Protein AF-A0AAU7P095-F1 (afdb_monomer_lite)

pLDDT: mean 81.75, std 19.09, range [30.27, 98.62]

Structure (mmCIF, N/CA/C/O backbone):
data_AF-A0AAU7P095-F1
#
_entry.id   AF-A0AAU7P095-F1
#
loop_
_atom_site.group_PDB
_atom_site.id
_atom_site.type_symbol
_atom_site.label_atom_id
_atom_site.label_alt_id
_atom_site.label_comp_id
_atom_site.label_asym_id
_atom_site.label_entity_id
_atom_site.label_seq_id
_atom_site.pdbx_PDB_ins_code
_atom_site.Cartn_x
_atom_site.Cartn_y
_atom_site.Cartn_z
_atom_site.occupancy
_atom_site.B_iso_or_equiv
_atom_site.auth_seq_id
_atom_site.auth_comp_id
_atom_site.auth_asym_id
_atom_site.auth_atom_id
_atom_site.pdbx_PDB_model_num
ATOM 1 N N . MET A 1 1 ? 35.158 16.739 -18.839 1.00 39.78 1 MET A N 1
ATOM 2 C CA . MET A 1 1 ? 33.926 16.075 -18.361 1.00 39.78 1 MET A CA 1
ATOM 3 C C . MET A 1 1 ? 34.291 15.214 -17.167 1.00 39.78 1 MET A C 1
ATOM 5 O O . MET A 1 1 ? 35.004 14.236 -17.333 1.00 39.78 1 MET A O 1
ATOM 9 N N . THR A 1 2 ? 33.898 15.614 -15.963 1.00 35.97 2 THR A N 1
ATOM 10 C CA . THR A 1 2 ? 34.242 14.900 -14.728 1.00 35.97 2 THR A CA 1
ATOM 11 C C . THR A 1 2 ? 33.195 13.818 -14.491 1.00 35.97 2 THR A C 1
ATOM 13 O O . THR A 1 2 ? 32.027 14.131 -14.257 1.00 35.97 2 THR A O 1
ATOM 16 N N . PHE A 1 3 ? 33.592 12.548 -14.588 1.00 44.84 3 PHE A N 1
ATOM 17 C CA . PHE A 1 3 ? 32.745 11.422 -14.204 1.00 44.84 3 PHE A CA 1
ATOM 18 C C . PHE A 1 3 ? 32.325 11.607 -12.742 1.00 44.84 3 PHE A C 1
ATOM 20 O O . PHE A 1 3 ? 33.164 11.624 -11.841 1.00 44.84 3 PHE A O 1
ATOM 27 N N . LYS A 1 4 ? 31.019 11.772 -12.496 1.00 44.03 4 LYS A N 1
ATOM 28 C CA . LYS A 1 4 ? 30.456 11.662 -11.147 1.00 44.03 4 LYS A CA 1
ATOM 29 C C . LYS A 1 4 ? 30.749 10.245 -10.668 1.00 44.03 4 LYS A C 1
ATOM 31 O O . LYS A 1 4 ? 30.114 9.296 -11.117 1.00 44.03 4 LYS A O 1
ATOM 36 N N . GLN A 1 5 ? 31.728 10.121 -9.781 1.00 44.88 5 GLN A N 1
ATOM 37 C CA . GLN A 1 5 ? 32.051 8.892 -9.077 1.00 44.88 5 GLN A CA 1
ATOM 38 C C . GLN A 1 5 ? 30.767 8.412 -8.383 1.00 44.88 5 GLN A C 1
ATOM 40 O O . GLN A 1 5 ? 30.292 9.026 -7.426 1.00 44.88 5 GLN A O 1
ATOM 45 N N . LEU A 1 6 ? 30.133 7.371 -8.929 1.00 54.25 6 LEU A N 1
ATOM 46 C CA . LEU A 1 6 ? 28.976 6.731 -8.314 1.00 54.25 6 LEU A CA 1
ATOM 47 C C . LEU A 1 6 ? 29.467 6.084 -7.022 1.00 54.25 6 LEU A C 1
ATOM 49 O O . LEU A 1 6 ? 30.093 5.026 -7.050 1.00 54.25 6 LEU A O 1
ATOM 53 N N . TRP A 1 7 ? 29.232 6.744 -5.888 1.00 58.84 7 TRP A N 1
ATOM 54 C CA . TRP A 1 7 ? 29.638 6.201 -4.600 1.00 58.84 7 TRP A CA 1
ATOM 55 C C . TRP A 1 7 ? 28.932 4.855 -4.383 1.00 58.84 7 TRP A C 1
ATOM 57 O O . TRP A 1 7 ? 27.698 4.791 -4.477 1.00 58.84 7 TRP A O 1
ATOM 67 N N . PRO A 1 8 ? 29.666 3.760 -4.119 1.00 74.19 8 PRO A N 1
ATOM 68 C CA . PRO A 1 8 ? 29.041 2.467 -3.906 1.00 74.19 8 PRO A CA 1
ATOM 69 C C . PRO A 1 8 ? 28.120 2.532 -2.681 1.00 74.19 8 PRO A C 1
ATOM 71 O O . PRO A 1 8 ? 28.475 3.093 -1.645 1.00 74.19 8 PRO A O 1
ATOM 74 N N . LEU A 1 9 ? 26.925 1.938 -2.791 1.00 75.81 9 LEU A N 1
ATOM 75 C CA . LEU A 1 9 ? 25.983 1.839 -1.669 1.00 75.81 9 LEU A CA 1
ATOM 76 C C . LEU A 1 9 ? 26.675 1.232 -0.442 1.00 75.81 9 LEU A C 1
ATOM 78 O O . LEU A 1 9 ? 27.358 0.208 -0.561 1.00 75.81 9 LEU A O 1
ATOM 82 N N . SER A 1 10 ? 26.438 1.811 0.739 1.00 83.75 10 SER A N 1
ATOM 83 C CA . SER A 1 10 ? 26.958 1.261 1.994 1.00 83.75 10 SER A CA 1
ATOM 84 C C . SER A 1 10 ? 26.465 -0.182 2.211 1.00 83.75 10 SER A C 1
ATOM 86 O O . SER A 1 10 ? 25.371 -0.532 1.747 1.00 83.75 10 SER A O 1
ATOM 88 N N . PRO A 1 11 ? 27.216 -1.039 2.930 1.00 84.56 11 PRO A N 1
ATOM 89 C CA . PRO A 1 11 ? 26.780 -2.405 3.229 1.00 84.56 11 PRO A CA 1
ATOM 90 C C . PRO A 1 11 ? 25.379 -2.461 3.852 1.00 84.56 11 PRO A C 1
ATOM 92 O O . PRO A 1 11 ? 24.536 -3.234 3.400 1.00 84.56 11 PRO A O 1
ATOM 95 N N . LYS A 1 12 ? 25.083 -1.550 4.790 1.00 84.44 12 LYS A N 1
ATOM 96 C CA . LYS A 1 12 ? 23.753 -1.413 5.405 1.00 84.44 12 LYS A CA 1
ATOM 97 C C . LYS A 1 12 ? 22.671 -1.063 4.384 1.00 84.44 12 LYS A C 1
ATOM 99 O O . LYS A 1 12 ? 21.586 -1.633 4.417 1.00 84.44 12 LYS A O 1
ATOM 104 N N . ALA A 1 13 ? 22.951 -0.152 3.448 1.00 83.12 13 ALA A N 1
ATOM 105 C CA . ALA A 1 13 ? 22.001 0.196 2.392 1.00 83.12 13 ALA A CA 1
ATOM 106 C C . ALA A 1 13 ? 21.745 -0.982 1.435 1.00 83.12 13 ALA A C 1
ATOM 108 O O . ALA A 1 13 ? 20.602 -1.199 1.024 1.00 83.12 13 ALA A O 1
ATOM 109 N N . LYS A 1 14 ? 22.779 -1.774 1.116 1.00 84.50 14 LYS A N 1
ATOM 110 C CA . LYS A 1 14 ? 22.640 -3.003 0.317 1.00 84.50 14 LYS A CA 1
ATOM 111 C C . LYS A 1 14 ? 21.780 -4.042 1.039 1.00 84.50 14 LYS A C 1
ATOM 113 O O . LYS A 1 14 ? 20.868 -4.595 0.428 1.00 84.50 14 LYS A O 1
ATOM 118 N N . GLU A 1 15 ? 22.038 -4.279 2.322 1.00 87.81 15 GLU A N 1
ATOM 119 C CA . GLU A 1 15 ? 21.268 -5.215 3.147 1.00 87.81 15 GLU A CA 1
ATOM 120 C C . GLU A 1 15 ? 19.799 -4.792 3.257 1.00 87.81 15 GLU A C 1
ATOM 122 O O . GLU A 1 15 ? 18.904 -5.580 2.957 1.00 87.81 15 GLU A O 1
ATOM 127 N N . ARG A 1 16 ? 19.545 -3.514 3.551 1.00 86.75 16 ARG A N 1
ATOM 128 C CA . ARG A 1 16 ? 18.196 -2.939 3.602 1.00 86.75 16 ARG A CA 1
ATOM 129 C C . ARG A 1 16 ? 17.442 -3.107 2.291 1.00 86.75 16 ARG A C 1
ATOM 131 O O . ARG A 1 16 ? 16.252 -3.431 2.298 1.00 86.75 16 ARG A O 1
ATOM 138 N N . ARG A 1 17 ? 18.120 -2.903 1.156 1.00 86.12 17 ARG A N 1
ATOM 139 C CA . ARG A 1 17 ? 17.524 -3.111 -0.168 1.00 86.12 17 ARG A CA 1
ATOM 140 C C . ARG A 1 17 ? 17.150 -4.578 -0.381 1.00 86.12 17 ARG A C 1
ATOM 142 O O . ARG A 1 17 ? 16.016 -4.833 -0.775 1.00 86.12 17 A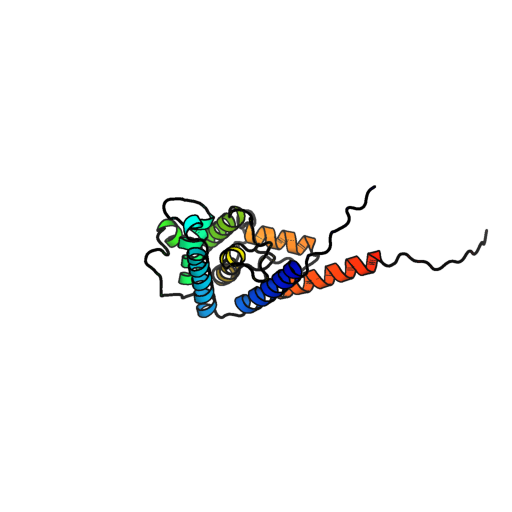RG A O 1
ATOM 149 N N . LYS A 1 18 ? 18.061 -5.513 -0.083 1.00 89.19 18 LYS A N 1
ATOM 150 C CA . LYS A 1 18 ? 17.802 -6.962 -0.185 1.00 89.19 18 LYS A CA 1
ATOM 151 C C . LYS A 1 18 ? 16.633 -7.385 0.702 1.00 89.19 18 LYS A C 1
ATOM 153 O O . LYS A 1 18 ? 15.739 -8.083 0.235 1.00 89.19 18 LYS A O 1
ATOM 158 N N . TRP A 1 19 ? 16.610 -6.912 1.947 1.00 91.06 19 TRP A N 1
ATOM 159 C CA . TRP A 1 19 ? 15.527 -7.195 2.884 1.00 91.06 19 TRP A CA 1
ATOM 160 C C . TRP A 1 19 ? 14.189 -6.667 2.359 1.00 91.06 19 TRP A C 1
ATOM 162 O O . TRP A 1 19 ? 13.221 -7.412 2.292 1.00 91.06 19 TRP A O 1
ATOM 172 N N . SER A 1 20 ? 14.150 -5.408 1.904 1.00 90.75 20 SER A N 1
ATOM 173 C CA . SER A 1 20 ? 12.924 -4.800 1.363 1.00 90.75 20 SER A CA 1
ATOM 174 C C . SER A 1 20 ? 12.390 -5.564 0.155 1.00 90.75 20 SER A C 1
ATOM 176 O O . SER A 1 20 ? 11.185 -5.732 0.019 1.00 90.75 20 SER A O 1
ATOM 178 N N . GLN A 1 21 ? 13.283 -6.016 -0.727 1.00 91.31 21 GLN A N 1
ATOM 179 C CA . GLN A 1 21 ? 12.917 -6.815 -1.891 1.00 91.31 21 GLN A CA 1
ATOM 180 C C . GLN A 1 21 ? 12.299 -8.151 -1.473 1.00 91.31 21 GLN A C 1
ATOM 182 O O . GLN A 1 21 ? 11.201 -8.474 -1.921 1.00 91.31 21 GLN A O 1
ATOM 187 N N . ALA A 1 22 ? 12.978 -8.905 -0.605 1.00 93.25 22 ALA A N 1
ATOM 188 C CA . ALA A 1 22 ? 12.471 -10.184 -0.112 1.00 93.25 22 ALA A CA 1
ATOM 189 C C . ALA A 1 22 ? 11.110 -10.016 0.581 1.00 93.25 22 ALA A C 1
ATOM 191 O O . ALA A 1 22 ? 10.196 -10.810 0.366 1.00 93.25 22 ALA A O 1
ATOM 192 N N . GLU A 1 23 ? 10.954 -8.937 1.348 1.00 95.50 23 GLU A N 1
ATOM 193 C CA . GLU A 1 23 ? 9.711 -8.639 2.044 1.00 95.50 23 GLU A CA 1
ATOM 194 C C . GLU A 1 23 ? 8.561 -8.307 1.086 1.00 95.50 23 GLU A C 1
ATOM 196 O O . GLU A 1 23 ? 7.458 -8.814 1.272 1.00 95.50 23 GLU A O 1
ATOM 201 N N . MET A 1 24 ? 8.788 -7.514 0.032 1.00 95.75 24 MET A N 1
ATOM 202 C CA . MET A 1 24 ? 7.729 -7.230 -0.949 1.00 95.75 24 MET A CA 1
ATOM 203 C C . MET A 1 24 ? 7.302 -8.485 -1.713 1.00 95.75 24 MET A C 1
ATOM 205 O O . MET A 1 24 ? 6.110 -8.669 -1.950 1.00 95.75 24 MET A O 1
ATOM 209 N N . ILE A 1 25 ? 8.242 -9.379 -2.039 1.00 96.25 25 ILE A N 1
ATOM 210 C CA . ILE A 1 25 ? 7.929 -10.677 -2.659 1.00 96.25 25 ILE A CA 1
ATOM 211 C C . ILE A 1 25 ? 7.064 -11.521 -1.714 1.00 96.25 25 ILE A C 1
ATOM 213 O O . ILE A 1 25 ? 6.031 -12.047 -2.131 1.00 96.25 25 ILE A O 1
ATOM 217 N N . ARG A 1 26 ? 7.436 -11.601 -0.428 1.00 97.38 26 ARG A N 1
ATOM 218 C CA . ARG A 1 26 ? 6.642 -12.302 0.592 1.00 97.38 26 ARG A CA 1
ATOM 219 C C . ARG A 1 26 ? 5.233 -11.718 0.700 1.00 97.38 26 ARG A C 1
ATOM 221 O O . ARG A 1 26 ? 4.270 -12.477 0.694 1.00 97.38 26 ARG A O 1
ATOM 228 N N . ILE A 1 27 ? 5.111 -10.392 0.796 1.00 97.94 27 ILE A N 1
ATOM 229 C CA . ILE A 1 27 ? 3.822 -9.693 0.921 1.00 97.94 27 ILE A CA 1
ATOM 230 C C . ILE A 1 27 ? 2.944 -9.929 -0.309 1.00 97.94 27 ILE A C 1
ATOM 232 O O . ILE A 1 27 ? 1.754 -10.205 -0.164 1.00 97.94 27 ILE A O 1
ATOM 236 N N . PHE A 1 28 ? 3.519 -9.874 -1.510 1.00 97.69 28 PHE A N 1
ATOM 237 C CA . PHE A 1 28 ? 2.797 -10.130 -2.754 1.00 97.69 28 PHE A CA 1
ATOM 238 C C . PHE A 1 28 ? 2.175 -11.527 -2.798 1.00 97.69 28 PHE A C 1
ATOM 240 O O . PHE A 1 28 ? 1.036 -11.670 -3.241 1.00 97.69 28 PHE A O 1
ATOM 247 N N . ALA A 1 29 ? 2.883 -12.532 -2.279 1.00 97.88 29 ALA A N 1
ATOM 248 C CA . ALA A 1 29 ? 2.420 -13.916 -2.235 1.00 97.88 29 ALA A CA 1
ATOM 249 C C . ALA A 1 29 ? 1.334 -14.192 -1.173 1.00 97.88 29 ALA A C 1
ATOM 251 O O . ALA A 1 29 ? 0.742 -15.271 -1.172 1.00 97.88 29 ALA A O 1
ATOM 252 N N . LEU A 1 30 ? 1.053 -13.256 -0.256 1.00 98.38 30 LEU A N 1
ATOM 253 C CA . LEU A 1 30 ? 0.037 -13.462 0.782 1.00 98.38 30 LEU A CA 1
ATOM 254 C C . LEU A 1 30 ? -1.371 -13.539 0.172 1.00 98.38 30 LEU A C 1
ATOM 256 O O . LEU A 1 30 ? -1.721 -12.664 -0.614 1.00 98.38 30 LEU A O 1
ATOM 260 N N . PRO A 1 31 ? -2.246 -14.471 0.586 1.00 98.06 31 PRO A N 1
ATOM 261 C CA . PRO A 1 31 ? -3.674 -14.411 0.255 1.00 98.06 31 PRO A CA 1
ATOM 262 C C . PRO A 1 31 ? -4.346 -13.148 0.818 1.00 98.06 31 PRO A C 1
ATOM 264 O O . PRO A 1 31 ? -3.849 -12.574 1.785 1.00 98.06 31 PRO A O 1
ATOM 267 N N . ASP A 1 32 ? -5.492 -12.735 0.268 1.00 98.50 32 ASP A N 1
ATOM 268 C CA . ASP A 1 32 ? -6.143 -11.438 0.567 1.00 98.50 32 ASP A CA 1
ATOM 269 C C . ASP A 1 32 ? -6.320 -11.166 2.056 1.00 98.50 32 ASP A C 1
ATOM 271 O O . ASP A 1 32 ? -5.892 -10.128 2.557 1.00 98.50 32 ASP A O 1
ATOM 275 N N . ARG A 1 33 ? -6.842 -12.149 2.795 1.00 97.38 33 ARG A N 1
ATOM 276 C CA . ARG A 1 33 ? -7.028 -12.042 4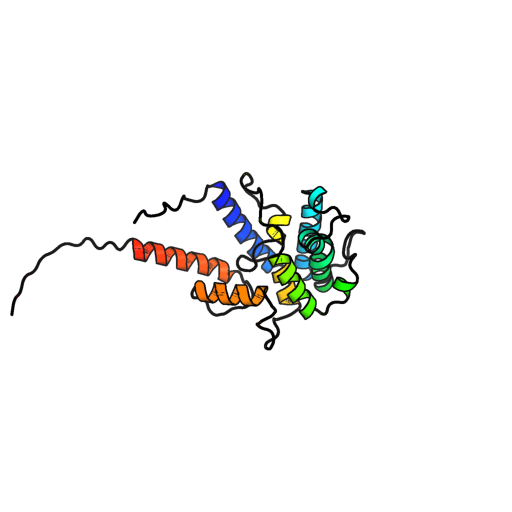.245 1.00 97.38 33 ARG A CA 1
ATOM 277 C C . ARG A 1 33 ? -5.714 -11.788 4.992 1.00 97.38 33 ARG A C 1
ATOM 279 O O . ARG A 1 33 ? -5.699 -11.033 5.962 1.00 97.38 33 ARG A O 1
ATOM 286 N N . TRP A 1 34 ? -4.627 -12.428 4.571 1.00 98.25 34 TRP A N 1
ATOM 287 C CA . TRP A 1 34 ? -3.315 -12.282 5.204 1.00 98.25 34 TRP A CA 1
ATOM 288 C C . TRP A 1 34 ? -2.628 -10.986 4.784 1.00 98.25 34 TRP A C 1
ATOM 290 O O . TRP A 1 34 ? -2.038 -10.318 5.628 1.00 98.25 34 TRP A O 1
ATOM 300 N N . LEU A 1 35 ? -2.772 -10.579 3.520 1.00 98.62 35 LEU A N 1
ATOM 301 C CA . LEU A 1 35 ? -2.324 -9.268 3.058 1.00 98.62 35 LEU A CA 1
ATOM 302 C C . LEU A 1 35 ? -3.032 -8.148 3.830 1.00 98.62 35 LEU A C 1
ATOM 304 O O . LEU A 1 35 ? -2.383 -7.216 4.298 1.00 98.62 35 LEU A O 1
ATOM 308 N N . ALA A 1 36 ? -4.345 -8.264 4.028 1.00 98.44 36 ALA A N 1
ATOM 309 C CA . ALA A 1 36 ? -5.133 -7.311 4.798 1.00 98.44 36 ALA A CA 1
ATOM 310 C C . ALA A 1 36 ? -4.605 -7.148 6.233 1.00 98.44 36 ALA A C 1
ATOM 312 O O . ALA A 1 36 ? -4.429 -6.032 6.724 1.00 98.44 36 ALA A O 1
ATOM 313 N N . GLN A 1 37 ? -4.321 -8.268 6.905 1.00 98.19 37 GLN A N 1
ATOM 314 C CA . GLN A 1 37 ? -3.741 -8.258 8.249 1.00 98.19 37 GLN A CA 1
ATOM 315 C C . GLN A 1 37 ? -2.343 -7.645 8.264 1.00 98.19 37 GLN A C 1
ATOM 317 O O . GLN A 1 37 ? -2.021 -6.896 9.184 1.00 98.19 37 GLN A O 1
ATOM 322 N N . GLU A 1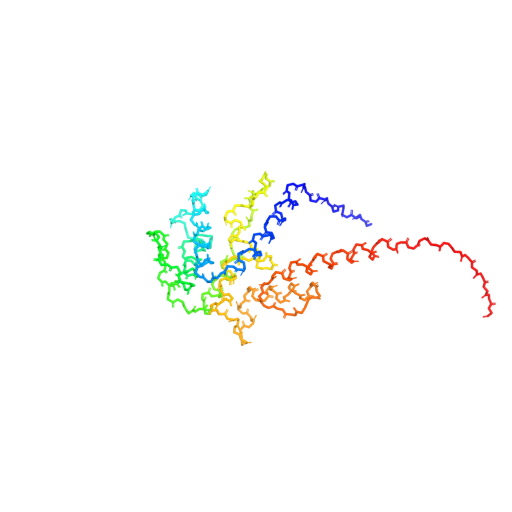 38 ? -1.536 -7.927 7.245 1.00 98.44 38 GLU A N 1
ATOM 323 C CA . GLU A 1 38 ? -0.182 -7.401 7.143 1.00 98.44 38 GLU A CA 1
ATOM 324 C C . GLU A 1 38 ? -0.166 -5.885 6.919 1.00 98.44 38 GLU A C 1
ATOM 326 O O . GLU A 1 38 ? 0.593 -5.178 7.582 1.00 98.44 38 GLU A O 1
ATOM 331 N N . ILE A 1 39 ? -1.060 -5.362 6.074 1.00 98.56 39 ILE A N 1
ATOM 332 C CA . ILE A 1 39 ? -1.253 -3.916 5.896 1.00 98.56 39 ILE A CA 1
ATOM 333 C C . ILE A 1 39 ? -1.616 -3.265 7.239 1.00 98.56 39 ILE A C 1
ATOM 335 O O . ILE A 1 39 ? -0.969 -2.301 7.648 1.00 98.56 39 ILE A O 1
ATOM 339 N N . LEU A 1 40 ? -2.588 -3.817 7.977 1.00 98.06 40 LEU A N 1
ATOM 340 C CA . LEU A 1 40 ? -2.969 -3.277 9.290 1.00 98.06 40 LEU A CA 1
ATOM 341 C C . LEU A 1 40 ? -1.840 -3.357 10.315 1.00 98.06 40 LEU A C 1
ATOM 343 O O . LEU A 1 40 ? -1.646 -2.416 11.089 1.00 98.06 40 LEU A O 1
ATOM 347 N N . ARG A 1 41 ? -1.092 -4.463 10.329 1.00 97.94 41 ARG A N 1
ATOM 348 C CA . ARG A 1 41 ? 0.072 -4.633 11.200 1.00 97.94 41 ARG A CA 1
ATOM 349 C C . ARG A 1 41 ? 1.093 -3.530 10.937 1.00 97.94 41 ARG A C 1
ATOM 351 O O . ARG A 1 41 ? 1.557 -2.910 11.891 1.00 97.94 41 ARG A O 1
ATOM 358 N N . LEU A 1 42 ? 1.398 -3.248 9.669 1.00 97.25 42 LEU A N 1
ATOM 359 C CA . LEU A 1 42 ? 2.307 -2.169 9.284 1.00 97.25 42 LEU A CA 1
ATOM 360 C C . LEU A 1 42 ? 1.766 -0.792 9.690 1.00 97.25 42 LEU A C 1
ATOM 362 O O . LEU A 1 42 ? 2.521 0.002 10.244 1.00 97.25 42 LEU A O 1
ATOM 366 N N . CYS A 1 43 ? 0.474 -0.512 9.486 1.00 96.56 43 CYS A N 1
ATOM 367 C CA . CYS A 1 43 ? -0.127 0.765 9.893 1.00 96.56 43 CYS A CA 1
ATOM 368 C C . CYS A 1 43 ? -0.020 0.982 11.406 1.00 96.56 43 CYS A C 1
ATOM 370 O O . CYS A 1 43 ? 0.371 2.055 11.861 1.00 96.56 43 CYS A O 1
ATOM 372 N N . ARG A 1 44 ? -0.334 -0.048 12.195 1.00 96.62 44 ARG A N 1
ATOM 373 C CA . ARG A 1 44 ? -0.237 -0.000 13.659 1.00 96.62 44 ARG A CA 1
ATOM 374 C C . ARG A 1 44 ? 1.201 0.183 14.113 1.00 96.62 44 ARG A C 1
ATOM 376 O O . ARG A 1 44 ? 1.459 1.077 14.908 1.00 96.62 44 ARG A O 1
ATOM 383 N N . GLN A 1 45 ? 2.124 -0.601 13.556 1.00 95.38 45 GLN A N 1
ATOM 384 C CA . GLN A 1 45 ? 3.542 -0.493 13.878 1.00 95.38 45 GLN A CA 1
ATOM 385 C C . GLN A 1 45 ? 4.093 0.893 13.529 1.00 95.38 45 GLN A C 1
ATOM 387 O O . GLN A 1 45 ? 4.817 1.462 14.332 1.00 95.38 45 GLN A O 1
ATOM 392 N N . ALA A 1 46 ? 3.709 1.474 12.387 1.00 92.62 46 ALA A N 1
ATOM 393 C CA . ALA A 1 46 ? 4.124 2.826 12.015 1.00 92.62 46 ALA A CA 1
ATOM 394 C C . ALA A 1 46 ? 3.682 3.864 13.061 1.00 92.62 46 ALA A C 1
ATOM 396 O O . ALA A 1 46 ? 4.489 4.693 13.474 1.00 92.62 46 ALA A O 1
ATOM 397 N N . ARG A 1 47 ? 2.435 3.773 13.546 1.00 92.56 47 ARG A N 1
ATOM 398 C CA . ARG A 1 47 ? 1.928 4.649 14.617 1.00 92.56 47 ARG A CA 1
ATOM 399 C C . ARG A 1 47 ? 2.612 4.417 15.959 1.00 92.56 47 ARG A C 1
ATOM 401 O O . ARG A 1 47 ? 2.799 5.366 16.705 1.00 92.56 47 ARG A O 1
ATOM 408 N N . THR A 1 48 ? 2.976 3.177 16.271 1.00 92.81 48 THR A N 1
ATOM 409 C CA . THR A 1 48 ? 3.725 2.852 17.492 1.00 92.81 48 THR A CA 1
ATOM 410 C C . THR A 1 48 ? 5.168 3.354 17.431 1.00 92.81 48 THR A C 1
ATOM 412 O O . THR A 1 48 ? 5.675 3.838 18.436 1.00 92.81 48 THR A O 1
ATOM 415 N N . ASP A 1 49 ? 5.819 3.259 16.271 1.00 89.81 49 ASP A N 1
ATOM 416 C CA . ASP A 1 49 ? 7.225 3.638 16.090 1.00 89.81 49 ASP A CA 1
ATOM 417 C C . ASP A 1 49 ? 7.435 5.161 16.039 1.00 89.81 49 ASP A C 1
ATOM 419 O O . ASP A 1 49 ? 8.526 5.626 16.364 1.00 89.81 49 ASP A O 1
ATOM 423 N N . GLN A 1 50 ? 6.434 5.918 15.570 1.00 87.56 50 GLN A N 1
ATOM 424 C CA . GLN A 1 50 ? 6.495 7.376 15.363 1.00 87.56 50 GLN A CA 1
ATOM 425 C C . GLN A 1 50 ? 5.171 8.050 15.781 1.00 87.56 50 GLN A C 1
ATOM 427 O O . GLN A 1 50 ? 4.474 8.613 14.930 1.00 87.56 50 GLN A O 1
ATOM 432 N N . PRO A 1 51 ? 4.752 7.964 17.057 1.00 88.50 51 PRO A N 1
ATOM 433 C CA . PRO A 1 51 ? 3.440 8.445 17.498 1.00 88.50 51 PRO A CA 1
ATOM 434 C C . PRO A 1 51 ? 3.212 9.935 17.209 1.00 88.50 51 PRO A C 1
ATOM 436 O O . PRO A 1 51 ? 2.110 10.321 16.823 1.00 88.50 51 PRO A O 1
ATOM 439 N N . GLU A 1 52 ? 4.252 10.761 17.318 1.00 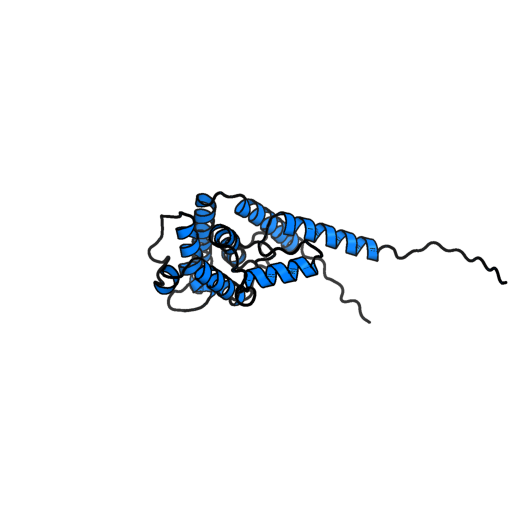86.56 52 GLU A N 1
ATOM 440 C CA . GLU A 1 52 ? 4.221 12.199 17.038 1.00 86.56 52 GLU A CA 1
ATOM 441 C C . GLU A 1 52 ? 3.923 12.530 15.570 1.00 86.56 52 GLU A C 1
ATOM 443 O O . GLU A 1 52 ? 3.299 13.549 15.279 1.00 86.56 52 GLU A O 1
ATOM 448 N N . ARG A 1 53 ? 4.318 11.655 14.636 1.00 83.62 53 ARG A N 1
ATOM 449 C CA . ARG A 1 53 ? 4.038 11.828 13.203 1.00 83.62 53 ARG A CA 1
ATOM 450 C C . ARG A 1 53 ? 2.570 11.592 12.872 1.00 83.62 53 ARG A C 1
ATOM 452 O O . ARG A 1 53 ? 2.065 12.139 11.894 1.00 83.62 53 ARG A O 1
ATOM 459 N N . PHE A 1 54 ? 1.906 10.758 13.669 1.00 86.19 54 PHE A N 1
ATOM 460 C CA . PHE A 1 54 ? 0.541 10.308 13.427 1.00 86.19 54 PHE A CA 1
ATOM 461 C C . PHE A 1 54 ? -0.467 10.897 14.418 1.00 86.19 54 PHE A C 1
ATOM 463 O O . PHE A 1 54 ? -1.505 10.289 14.689 1.00 86.19 54 PHE A O 1
ATOM 470 N N . ASP A 1 55 ? -0.169 12.091 14.937 1.00 82.94 55 ASP A N 1
ATOM 471 C CA . ASP A 1 55 ? -1.099 12.879 15.737 1.00 82.94 55 ASP A CA 1
ATOM 472 C C . ASP A 1 55 ? -2.315 13.289 14.895 1.00 82.94 55 ASP A C 1
ATOM 474 O O . ASP A 1 55 ? -2.208 14.081 13.961 1.00 82.94 55 ASP A O 1
ATOM 478 N N . LEU A 1 56 ? -3.489 12.772 15.261 1.00 79.88 56 LEU A N 1
ATOM 479 C CA . LEU A 1 56 ? -4.751 12.975 14.543 1.00 79.88 56 LEU A CA 1
ATOM 480 C C . LEU A 1 56 ? -5.213 14.440 14.486 1.00 79.88 56 LEU A C 1
ATOM 482 O O . LEU A 1 56 ? -6.125 14.756 13.725 1.00 79.88 56 LEU A O 1
ATOM 486 N N . ARG A 1 57 ? -4.613 15.337 15.277 1.00 79.75 57 ARG A N 1
ATOM 487 C CA . ARG A 1 57 ? -4.879 16.785 15.212 1.00 79.75 57 ARG A CA 1
ATOM 488 C C . ARG A 1 57 ? -4.274 17.436 13.967 1.00 79.75 57 ARG A C 1
ATOM 490 O O . ARG A 1 57 ? -4.667 18.543 13.606 1.00 79.75 57 ARG A O 1
ATOM 497 N N . ILE A 1 58 ? -3.317 16.768 13.328 1.00 77.38 58 ILE A N 1
ATOM 498 C CA . ILE A 1 58 ? -2.678 17.201 12.090 1.00 77.38 58 ILE A CA 1
ATOM 499 C C . ILE A 1 58 ? -3.343 16.441 10.940 1.00 77.38 58 ILE A C 1
ATOM 501 O O . ILE A 1 58 ? -3.521 15.229 11.006 1.00 77.38 58 ILE A O 1
ATOM 505 N N . MET A 1 59 ? -3.711 17.136 9.864 1.00 77.94 59 MET A N 1
ATOM 506 C CA . MET A 1 59 ? -4.299 16.497 8.687 1.00 77.94 59 MET A CA 1
ATOM 507 C C . MET A 1 59 ? -3.342 16.604 7.504 1.00 77.94 59 MET A C 1
ATOM 509 O O . MET A 1 59 ? -3.150 17.676 6.935 1.00 77.94 59 MET A O 1
ATOM 513 N N . ASN A 1 60 ? -2.714 15.484 7.153 1.00 89.06 60 ASN A N 1
ATOM 514 C CA . ASN A 1 60 ? -1.834 15.363 5.994 1.00 89.06 60 ASN A CA 1
ATOM 515 C C . ASN A 1 60 ? -1.962 13.969 5.354 1.00 89.06 60 ASN A C 1
ATOM 517 O O . ASN A 1 60 ? -2.621 13.075 5.893 1.00 89.06 60 ASN A O 1
ATOM 521 N N . TYR A 1 61 ? -1.325 13.783 4.196 1.00 91.50 61 TYR A N 1
ATOM 522 C CA . TYR A 1 61 ? -1.385 12.525 3.450 1.00 91.50 61 TYR A CA 1
ATOM 523 C C . TYR A 1 61 ? -0.764 11.339 4.194 1.00 91.50 61 TYR A C 1
ATOM 525 O O . TYR A 1 61 ? -1.258 10.224 4.034 1.00 91.50 61 TYR A O 1
ATOM 533 N N . ASP A 1 62 ? 0.258 11.562 5.028 1.00 91.00 62 ASP A N 1
ATOM 534 C CA . ASP A 1 62 ? 0.888 10.501 5.823 1.00 91.00 62 ASP A CA 1
ATOM 535 C C . ASP A 1 62 ? -0.112 9.907 6.820 1.00 91.00 62 ASP A C 1
ATOM 537 O O . ASP A 1 62 ? -0.277 8.687 6.925 1.00 91.00 62 ASP A O 1
ATOM 541 N N . ILE A 1 63 ? -0.817 10.791 7.524 1.00 92.06 63 ILE A N 1
ATOM 542 C CA . ILE A 1 63 ? -1.834 10.437 8.509 1.00 92.06 63 ILE A CA 1
ATOM 543 C C . ILE A 1 63 ? -3.010 9.779 7.806 1.00 92.06 63 ILE A C 1
ATOM 545 O O . ILE A 1 63 ? -3.368 8.660 8.171 1.00 92.06 63 ILE A O 1
ATOM 549 N N . ALA A 1 64 ? -3.543 10.406 6.752 1.00 93.31 64 ALA A N 1
ATOM 550 C CA . ALA A 1 64 ? -4.645 9.850 5.973 1.00 93.31 64 ALA A CA 1
ATOM 551 C C . ALA A 1 64 ? -4.324 8.435 5.468 1.00 93.31 64 ALA A C 1
ATOM 553 O O . ALA A 1 64 ? -5.156 7.532 5.604 1.00 93.31 64 ALA A O 1
ATOM 554 N N . LEU A 1 65 ? -3.103 8.210 4.965 1.00 95.00 65 LEU A N 1
ATOM 555 C CA . LEU A 1 65 ? -2.661 6.901 4.495 1.00 95.00 65 LEU A CA 1
ATOM 556 C C . LEU A 1 65 ? -2.714 5.847 5.607 1.00 95.00 65 LEU A C 1
ATOM 558 O O . LEU A 1 65 ? -3.261 4.763 5.405 1.00 95.00 65 LEU A O 1
ATOM 562 N N . VAL A 1 66 ? -2.153 6.155 6.776 1.00 94.69 66 VAL A N 1
ATOM 563 C CA . VAL A 1 66 ? -1.943 5.180 7.860 1.00 94.69 66 VAL A CA 1
ATOM 564 C C . VAL A 1 66 ? -3.190 4.940 8.708 1.00 94.69 66 VAL A C 1
ATOM 566 O O . VAL A 1 66 ? -3.359 3.838 9.238 1.00 94.69 66 VAL A O 1
ATOM 569 N N . THR A 1 67 ? -4.055 5.938 8.877 1.00 94.56 67 THR A N 1
ATOM 570 C CA . THR A 1 67 ? -5.221 5.846 9.773 1.00 94.56 67 THR A CA 1
ATOM 571 C C . THR A 1 67 ? -6.509 5.525 9.028 1.00 94.56 67 THR A C 1
ATOM 573 O O . THR A 1 67 ? -7.357 4.826 9.581 1.00 94.56 67 THR A O 1
ATOM 576 N N . ASN A 1 68 ? -6.647 5.951 7.768 1.00 95.25 68 ASN A N 1
ATOM 577 C CA . ASN A 1 68 ? -7.900 5.829 7.022 1.00 95.25 68 ASN A CA 1
ATOM 578 C C . ASN A 1 68 ? -7.753 4.976 5.763 1.00 95.25 68 ASN A C 1
ATOM 580 O O . ASN A 1 68 ? -8.410 3.942 5.645 1.00 95.25 68 ASN A O 1
ATOM 584 N N . VAL A 1 69 ? -6.867 5.365 4.847 1.00 97.25 69 VAL A N 1
ATOM 585 C CA . VAL A 1 69 ? -6.808 4.792 3.497 1.00 97.25 69 VAL A CA 1
ATOM 586 C C . VAL A 1 69 ? -6.327 3.344 3.513 1.00 97.25 69 VAL A C 1
ATOM 588 O O . VAL A 1 69 ? -7.069 2.458 3.098 1.00 97.25 69 VAL A O 1
ATOM 591 N N . ALA A 1 70 ? -5.124 3.062 4.018 1.00 97.88 70 ALA A N 1
ATOM 592 C CA . ALA A 1 70 ? -4.602 1.696 4.047 1.00 97.88 70 ALA A CA 1
ATOM 593 C C . ALA A 1 70 ? -5.460 0.750 4.920 1.00 97.88 70 ALA A C 1
ATOM 595 O O . ALA A 1 70 ? -5.712 -0.381 4.494 1.00 97.88 70 ALA A O 1
ATOM 596 N N . PRO A 1 71 ? -6.001 1.184 6.078 1.00 98.31 71 PRO A N 1
ATOM 597 C CA . PRO A 1 71 ? -7.004 0.405 6.801 1.00 98.31 71 PRO A CA 1
ATOM 598 C C . PRO A 1 71 ? -8.292 0.126 6.010 1.00 98.31 71 PRO A C 1
ATOM 600 O O . PRO A 1 71 ? -8.832 -0.976 6.119 1.00 98.31 71 PRO A O 1
ATOM 603 N N . GLU A 1 72 ? -8.787 1.064 5.197 1.00 98.50 72 GLU A N 1
ATOM 604 C CA . GLU A 1 72 ? -9.937 0.817 4.314 1.00 98.50 72 GLU A CA 1
ATOM 605 C C . GLU A 1 72 ? -9.602 -0.203 3.215 1.00 98.50 72 GLU A C 1
ATOM 607 O O . GLU A 1 72 ? -10.406 -1.104 2.964 1.00 98.50 72 GLU A O 1
ATOM 612 N N . VAL A 1 73 ? -8.400 -0.147 2.627 1.00 98.56 73 VAL A N 1
ATOM 613 C CA . VAL A 1 73 ? -7.917 -1.187 1.695 1.00 98.56 73 VAL A CA 1
ATOM 614 C C . VAL A 1 73 ? -7.917 -2.556 2.377 1.00 98.56 73 VAL A C 1
ATOM 616 O O . VAL A 1 73 ? -8.491 -3.514 1.857 1.00 98.56 73 VAL A O 1
ATOM 619 N N . ALA A 1 74 ? -7.351 -2.651 3.583 1.00 98.56 74 ALA A N 1
ATOM 620 C CA . ALA A 1 74 ? -7.337 -3.892 4.351 1.00 98.56 74 ALA A CA 1
ATOM 621 C C . ALA A 1 74 ? -8.754 -4.407 4.660 1.00 98.56 74 ALA A C 1
ATOM 623 O O . ALA A 1 74 ? -9.020 -5.604 4.546 1.00 98.56 74 ALA A O 1
ATOM 624 N N . LYS A 1 75 ? -9.693 -3.520 5.008 1.00 98.44 75 LYS A N 1
ATOM 625 C CA . LYS A 1 75 ? -11.100 -3.888 5.220 1.00 98.44 75 LYS A CA 1
ATOM 626 C C . LYS A 1 75 ? -11.708 -4.532 3.979 1.00 98.44 75 LYS A C 1
ATOM 628 O O . LYS A 1 75 ? -12.365 -5.564 4.091 1.00 98.44 75 LYS A O 1
ATOM 633 N N . ARG A 1 76 ? -11.484 -3.947 2.801 1.00 98.31 76 ARG A N 1
ATOM 634 C CA . ARG A 1 76 ? -12.031 -4.461 1.533 1.00 98.31 76 ARG A CA 1
ATOM 635 C C . ARG A 1 76 ? -11.408 -5.791 1.113 1.00 98.31 76 ARG A C 1
ATOM 637 O O . ARG A 1 76 ? -12.093 -6.597 0.501 1.00 98.31 76 ARG A O 1
ATOM 644 N N . LEU A 1 77 ? -10.169 -6.050 1.524 1.00 98.38 77 LEU A N 1
ATOM 645 C CA . LEU A 1 77 ? -9.496 -7.348 1.381 1.00 98.38 77 LEU A CA 1
ATOM 646 C C . LEU A 1 77 ? -9.936 -8.400 2.424 1.00 98.38 77 LEU A C 1
ATOM 648 O O . LEU A 1 77 ? -9.482 -9.542 2.379 1.00 98.38 77 LEU A O 1
ATOM 652 N N . GLY A 1 78 ? -10.799 -8.039 3.381 1.00 97.31 78 GLY A N 1
ATOM 653 C CA . GLY A 1 78 ? -11.382 -8.973 4.349 1.00 97.31 78 GLY A CA 1
ATOM 654 C C . GLY A 1 78 ? -10.845 -8.879 5.781 1.00 97.31 78 GLY A C 1
ATOM 655 O O . GLY A 1 78 ? -11.137 -9.760 6.595 1.00 97.31 78 GLY A O 1
ATOM 656 N N . ALA A 1 79 ? -10.083 -7.839 6.141 1.00 96.81 79 ALA A N 1
ATOM 657 C CA . ALA A 1 79 ? -9.821 -7.562 7.554 1.00 96.81 79 ALA A CA 1
ATOM 658 C C . ALA A 1 79 ? -11.101 -7.102 8.270 1.00 96.81 79 ALA A C 1
ATOM 660 O O . ALA A 1 79 ? -11.891 -6.328 7.737 1.00 96.81 79 ALA A O 1
ATOM 661 N N . ASN A 1 80 ? -11.285 -7.558 9.510 1.00 93.94 80 ASN A N 1
ATOM 662 C CA . ASN A 1 80 ? -12.494 -7.304 10.299 1.00 93.94 80 ASN A CA 1
ATOM 663 C C . ASN A 1 80 ? -12.229 -6.750 11.710 1.00 93.94 80 ASN A C 1
ATOM 665 O O . ASN A 1 80 ? -13.165 -6.324 12.378 1.00 93.94 80 ASN A O 1
ATOM 669 N N . LYS A 1 81 ? -10.974 -6.734 12.174 1.00 94.31 81 LYS A N 1
ATOM 670 C CA . LYS A 1 81 ? -10.596 -6.233 13.503 1.00 94.31 81 LYS A CA 1
ATOM 671 C C . LYS A 1 81 ? -9.879 -4.897 13.378 1.00 94.31 81 LYS A C 1
ATOM 673 O O . LYS A 1 81 ? -8.697 -4.875 13.026 1.00 94.31 81 LYS A O 1
ATOM 678 N N . PHE A 1 82 ? -10.577 -3.821 13.722 1.00 95.56 82 PHE A N 1
ATOM 679 C CA . PHE A 1 82 ? -10.071 -2.449 13.694 1.00 95.56 82 PHE A CA 1
ATOM 680 C C . PHE A 1 82 ? -10.018 -1.860 15.101 1.00 95.56 82 PHE A C 1
ATOM 682 O O . PHE A 1 82 ? -10.808 -2.240 15.966 1.00 95.56 82 PHE A O 1
ATOM 689 N N . THR A 1 83 ? -9.072 -0.957 15.337 1.00 92.50 83 THR A N 1
ATOM 690 C CA . THR A 1 83 ? -9.031 -0.149 16.561 1.00 92.50 83 THR A CA 1
ATOM 691 C C . THR A 1 83 ? -9.884 1.109 16.394 1.00 92.50 83 THR A C 1
ATOM 693 O O . THR A 1 83 ? -10.282 1.459 15.287 1.00 92.50 83 THR A O 1
ATOM 696 N N . GLN A 1 84 ? -10.159 1.812 17.495 1.00 87.75 84 GLN A N 1
ATOM 697 C CA . GLN A 1 84 ? -10.987 3.026 17.480 1.00 87.75 84 GLN A CA 1
ATOM 698 C C . GLN A 1 84 ? -10.389 4.176 16.657 1.00 87.75 84 GLN A C 1
ATOM 700 O O . GLN A 1 84 ? -11.126 5.061 16.257 1.00 87.75 84 GLN A O 1
ATOM 705 N N . ASN A 1 85 ? -9.084 4.147 16.373 1.00 87.38 85 ASN A N 1
ATOM 706 C CA . ASN A 1 85 ? -8.381 5.194 15.624 1.00 87.38 85 ASN A CA 1
ATOM 707 C C . ASN A 1 85 ? -8.130 4.799 14.156 1.00 87.38 85 ASN A C 1
ATOM 709 O O . ASN A 1 85 ? -7.227 5.334 13.511 1.00 87.38 85 ASN A O 1
ATOM 713 N N . GLU A 1 86 ? -8.866 3.811 13.644 1.00 92.94 86 GLU A N 1
ATOM 714 C CA . GLU A 1 86 ? -8.754 3.310 12.274 1.00 92.94 86 GLU A CA 1
ATOM 715 C C . GLU A 1 86 ? -10.072 3.527 11.529 1.00 92.94 86 GLU A C 1
ATOM 717 O O . GLU A 1 86 ? -11.137 3.203 12.053 1.00 92.94 86 GLU A O 1
ATOM 722 N N . ARG A 1 87 ? -9.988 4.006 10.280 1.00 91.75 87 ARG A N 1
ATOM 723 C CA . ARG A 1 87 ? -11.146 4.258 9.401 1.00 91.75 87 ARG A CA 1
ATOM 724 C C . ARG A 1 87 ? -12.126 5.264 10.020 1.00 91.75 87 ARG A C 1
ATOM 726 O O . ARG A 1 87 ? -13.318 4.998 10.134 1.00 91.75 87 ARG A O 1
ATOM 733 N N . LEU A 1 88 ? -11.600 6.411 10.433 1.00 87.88 88 LEU A N 1
ATOM 734 C CA . LEU A 1 88 ? -12.372 7.523 10.990 1.00 87.88 88 LEU A CA 1
ATOM 735 C C . LEU A 1 88 ? -13.017 8.387 9.901 1.00 87.88 88 LEU A C 1
ATOM 737 O O . LEU A 1 88 ? -14.065 8.989 10.120 1.00 87.88 88 LEU A O 1
ATOM 741 N N . ASP A 1 89 ? -12.386 8.445 8.731 1.00 92.25 89 ASP A N 1
ATOM 742 C CA . ASP A 1 89 ? -12.829 9.276 7.619 1.00 92.25 89 ASP A CA 1
ATOM 743 C C . ASP A 1 89 ? -13.956 8.596 6.820 1.00 92.25 89 ASP A C 1
ATOM 745 O O . ASP A 1 89 ? -13.749 7.618 6.090 1.00 92.25 89 ASP A O 1
ATOM 749 N N . VAL A 1 90 ? -15.171 9.127 6.977 1.00 92.75 90 VAL A N 1
ATOM 750 C CA . VAL A 1 90 ? -16.384 8.638 6.308 1.00 92.75 90 VAL A CA 1
ATOM 751 C C . VAL A 1 90 ? -16.303 8.807 4.792 1.00 92.75 90 VAL A C 1
ATOM 753 O O . VAL A 1 90 ? -16.846 7.966 4.066 1.00 92.75 90 VAL A O 1
ATOM 756 N N . ASP A 1 91 ? -15.615 9.837 4.303 1.00 95.06 91 ASP A N 1
ATOM 757 C CA . ASP A 1 91 ? -15.497 10.087 2.870 1.00 95.06 91 ASP A CA 1
ATOM 758 C C . ASP A 1 91 ? -14.635 9.005 2.223 1.00 95.06 91 ASP A C 1
ATOM 760 O O . ASP A 1 91 ? -15.045 8.421 1.217 1.00 95.06 91 ASP A O 1
ATOM 764 N N . VAL A 1 92 ? -13.528 8.619 2.871 1.00 95.62 92 VAL A N 1
ATOM 765 C CA . VAL A 1 92 ? -12.687 7.485 2.439 1.00 95.62 92 VAL A CA 1
ATOM 766 C C . VAL A 1 92 ? -13.479 6.176 2.410 1.00 95.62 92 VAL A C 1
ATOM 768 O O . VAL A 1 92 ? -13.383 5.412 1.446 1.00 95.62 92 VAL A O 1
ATOM 771 N N . ILE A 1 93 ? -14.296 5.916 3.434 1.00 95.88 93 ILE A N 1
ATOM 772 C CA . ILE A 1 93 ? -15.115 4.694 3.512 1.00 95.88 93 ILE A CA 1
ATOM 773 C C . ILE A 1 93 ? -16.103 4.607 2.341 1.00 95.88 93 ILE A C 1
ATOM 775 O O . ILE A 1 93 ? -16.357 3.511 1.832 1.00 95.88 93 ILE A O 1
ATOM 779 N N . ARG A 1 94 ? -16.660 5.744 1.910 1.00 96.75 94 ARG A N 1
ATOM 780 C CA . ARG A 1 94 ? -17.682 5.823 0.854 1.00 96.75 94 ARG A CA 1
ATOM 781 C C . ARG A 1 94 ? -17.122 5.745 -0.567 1.00 96.75 94 ARG A C 1
ATOM 783 O O . ARG A 1 94 ? -17.902 5.547 -1.497 1.00 96.75 94 ARG A O 1
ATOM 790 N N . LEU A 1 95 ? -15.809 5.875 -0.760 1.00 96.38 95 LEU A N 1
ATOM 791 C CA . LEU A 1 95 ? -15.200 5.807 -2.092 1.00 96.38 95 LEU A CA 1
ATOM 792 C C . LEU A 1 95 ? -15.474 4.457 -2.771 1.00 96.38 95 LEU A C 1
ATOM 794 O O . LEU A 1 95 ? -15.391 3.403 -2.142 1.00 96.38 95 LEU A O 1
ATOM 798 N N . SER A 1 96 ? -15.709 4.449 -4.084 1.00 95.75 96 SER A N 1
ATOM 799 C CA . SER A 1 96 ? -15.644 3.206 -4.868 1.00 95.75 96 SER A CA 1
ATOM 800 C C . SER A 1 96 ? -14.217 2.640 -4.865 1.00 95.75 96 SER A C 1
ATOM 802 O O . SER A 1 96 ? -13.271 3.348 -4.519 1.00 95.75 96 SER A O 1
ATOM 804 N N . ASN A 1 97 ? -14.021 1.369 -5.242 1.00 96.06 97 ASN A N 1
ATOM 805 C CA . ASN A 1 97 ? -12.662 0.806 -5.323 1.00 96.06 97 ASN A CA 1
ATOM 806 C C . ASN A 1 97 ? -11.770 1.609 -6.278 1.00 96.06 97 ASN A C 1
ATOM 808 O O . ASN A 1 97 ? -10.599 1.815 -5.975 1.00 96.06 97 ASN A O 1
ATOM 812 N N . GLN A 1 98 ? -12.335 2.122 -7.375 1.00 93.12 98 GLN A N 1
ATOM 813 C CA . GLN A 1 98 ? -11.595 2.954 -8.317 1.00 93.12 98 GLN A CA 1
ATOM 814 C C . GLN A 1 98 ? -11.180 4.293 -7.700 1.00 93.12 98 GLN A C 1
ATOM 816 O O . GLN A 1 98 ? -10.010 4.654 -7.733 1.00 93.12 98 GLN A O 1
ATOM 821 N N . ARG A 1 99 ? -12.111 5.011 -7.059 1.00 93.69 99 ARG A N 1
ATOM 822 C CA . ARG A 1 99 ? -11.783 6.291 -6.410 1.00 93.69 99 ARG A CA 1
ATOM 823 C C . ARG A 1 99 ? -10.811 6.117 -5.248 1.00 93.69 99 ARG A C 1
ATOM 825 O O . ARG A 1 99 ? -9.960 6.973 -5.027 1.00 93.69 99 ARG A O 1
ATOM 832 N N . LEU A 1 100 ? -10.908 4.999 -4.527 1.00 95.88 100 LEU A N 1
ATOM 833 C CA . LEU A 1 100 ? -9.945 4.644 -3.492 1.00 95.88 100 LEU A CA 1
ATOM 834 C C . LEU A 1 100 ? -8.553 4.400 -4.088 1.00 95.88 100 LEU A C 1
ATOM 836 O O . LEU A 1 100 ? -7.573 4.845 -3.502 1.00 95.88 100 LEU A O 1
ATOM 840 N N . ARG A 1 101 ? -8.455 3.752 -5.257 1.00 95.12 101 ARG A N 1
ATOM 841 C CA . ARG A 1 101 ? -7.187 3.538 -5.975 1.00 95.12 101 ARG A CA 1
ATOM 842 C C . ARG A 1 101 ? -6.511 4.861 -6.323 1.00 95.12 101 ARG A C 1
ATOM 844 O O . ARG A 1 101 ? -5.344 5.049 -5.980 1.00 95.12 101 ARG A O 1
ATOM 851 N N . ASP A 1 102 ? -7.259 5.788 -6.913 1.00 92.50 102 ASP A N 1
ATOM 852 C CA . ASP A 1 102 ? -6.754 7.125 -7.243 1.00 92.50 102 ASP A CA 1
ATOM 853 C C . ASP A 1 102 ? -6.279 7.854 -5.975 1.00 92.50 102 ASP A C 1
ATOM 855 O O . ASP A 1 102 ? -5.203 8.456 -5.944 1.00 92.50 102 ASP A O 1
ATOM 859 N N . TYR A 1 103 ? -7.056 7.755 -4.891 1.00 94.19 103 TYR A N 1
ATOM 860 C CA . TYR A 1 103 ? -6.720 8.395 -3.624 1.00 94.19 103 TYR A CA 1
ATOM 861 C C . TYR A 1 103 ? -5.471 7.792 -2.967 1.00 94.19 103 TYR A C 1
ATOM 863 O O . TYR A 1 103 ? -4.618 8.541 -2.492 1.00 94.19 103 TYR A O 1
ATOM 871 N N . VAL A 1 104 ? -5.288 6.467 -3.024 1.00 95.44 104 VAL A N 1
ATOM 872 C CA . VAL A 1 104 ? -4.039 5.805 -2.608 1.00 95.44 104 VAL A CA 1
ATOM 873 C C . VAL A 1 104 ? -2.857 6.340 -3.421 1.00 95.44 104 VAL A C 1
ATOM 875 O O . VAL A 1 104 ? -1.830 6.690 -2.837 1.00 95.44 104 VAL A O 1
ATOM 878 N N . GLY A 1 105 ? -2.996 6.455 -4.746 1.00 93.06 105 GLY A N 1
ATOM 879 C CA . GLY A 1 105 ? -1.955 7.013 -5.615 1.00 93.06 105 GLY A CA 1
ATOM 880 C C . GLY A 1 105 ? -1.576 8.453 -5.244 1.00 93.06 105 GLY A C 1
ATOM 881 O O . GLY A 1 105 ? -0.387 8.788 -5.184 1.00 93.06 105 GLY A O 1
ATOM 882 N N . ASN A 1 106 ? -2.572 9.283 -4.920 1.00 91.56 106 ASN A N 1
ATOM 883 C CA . ASN A 1 106 ? -2.366 10.649 -4.434 1.00 91.56 106 ASN A CA 1
ATOM 884 C C . ASN A 1 106 ? -1.665 10.677 -3.073 1.00 91.56 106 ASN A C 1
ATOM 886 O O . ASN A 1 106 ? -0.691 11.414 -2.918 1.00 91.56 106 ASN A O 1
ATOM 890 N N . CYS A 1 107 ? -2.104 9.856 -2.114 1.00 93.12 107 CYS A N 1
ATOM 891 C CA . CYS A 1 107 ? -1.441 9.722 -0.820 1.00 93.12 107 CYS A CA 1
ATOM 892 C C . CYS A 1 107 ? 0.031 9.355 -1.005 1.00 93.12 107 CYS A C 1
ATOM 894 O O . CYS A 1 107 ? 0.894 10.074 -0.519 1.00 93.12 107 CYS A O 1
ATOM 896 N N . LEU A 1 108 ? 0.334 8.297 -1.760 1.00 92.69 108 LEU A N 1
ATOM 897 C CA . LEU A 1 108 ? 1.713 7.848 -1.974 1.00 92.69 108 LEU A CA 1
ATOM 898 C C . LEU A 1 108 ? 2.579 8.893 -2.688 1.00 92.69 108 LEU A C 1
ATOM 900 O O . LEU A 1 108 ? 3.766 8.996 -2.397 1.00 92.69 108 LEU A O 1
ATOM 904 N N . SER A 1 109 ? 1.993 9.690 -3.584 1.00 90.44 109 SER A N 1
ATOM 905 C CA . SER A 1 109 ? 2.712 10.756 -4.292 1.00 90.44 109 SER A CA 1
ATOM 906 C C . SER A 1 109 ? 3.017 11.976 -3.422 1.00 90.44 109 SER A C 1
ATOM 908 O O . SER A 1 109 ? 3.960 12.701 -3.729 1.00 90.44 109 SER A O 1
ATOM 910 N N . ASN A 1 110 ? 2.228 12.204 -2.369 1.00 89.88 110 ASN A N 1
ATOM 911 C CA . ASN A 1 110 ? 2.339 13.371 -1.490 1.00 89.88 110 ASN A CA 1
ATOM 912 C C . ASN A 1 110 ? 2.821 13.027 -0.073 1.00 89.88 110 ASN A C 1
ATOM 914 O O . ASN A 1 110 ? 2.971 13.928 0.752 1.00 89.88 110 ASN A O 1
ATOM 918 N N . CYS A 1 111 ? 3.050 11.748 0.229 1.00 85.88 111 CYS A N 1
ATOM 919 C CA . CYS A 1 111 ? 3.631 11.354 1.502 1.00 85.88 111 CYS A CA 1
ATOM 920 C C . CYS A 1 111 ? 5.050 11.918 1.623 1.00 85.88 111 CYS A C 1
ATOM 922 O O . CYS A 1 111 ? 5.831 11.885 0.667 1.00 85.88 111 CYS A O 1
ATOM 924 N N . SER A 1 112 ? 5.385 12.432 2.806 1.00 67.50 112 SER A N 1
ATOM 925 C CA . SER A 1 112 ? 6.646 13.145 3.023 1.00 67.50 112 SER A CA 1
ATOM 926 C C . SER A 1 112 ? 7.850 12.257 2.696 1.00 67.50 112 SER A C 1
ATOM 928 O O . SER A 1 112 ? 7.938 11.109 3.148 1.00 67.50 112 SER A O 1
ATOM 930 N N . LEU A 1 113 ? 8.800 12.819 1.938 1.00 61.78 113 LEU A N 1
ATOM 931 C CA . LEU A 1 113 ? 10.051 12.163 1.562 1.00 61.78 113 LEU A CA 1
ATOM 932 C C . LEU A 1 113 ? 10.784 11.612 2.790 1.00 61.78 113 LEU A C 1
ATOM 934 O O . LEU A 1 113 ? 10.801 12.203 3.868 1.00 61.78 113 LEU A O 1
ATOM 938 N N . ARG A 1 114 ? 11.400 10.445 2.592 1.00 62.44 114 ARG A N 1
ATOM 939 C CA . ARG A 1 114 ? 12.075 9.634 3.609 1.00 62.44 114 ARG A CA 1
ATOM 940 C C . ARG A 1 114 ? 13.213 10.408 4.270 1.00 62.44 114 ARG A C 1
ATOM 942 O O . ARG A 1 114 ? 14.332 10.411 3.766 1.00 62.44 114 ARG A O 1
ATOM 949 N N . THR A 1 115 ? 12.965 11.008 5.422 1.00 46.31 115 THR A N 1
ATOM 950 C CA . THR A 1 115 ? 14.028 11.542 6.271 1.00 46.31 115 THR A CA 1
ATOM 951 C C . THR A 1 115 ? 14.360 10.527 7.370 1.00 46.31 115 THR A C 1
ATOM 953 O O . THR A 1 115 ? 13.538 10.184 8.215 1.00 46.31 115 THR A O 1
ATOM 956 N N . SER A 1 116 ? 15.600 10.033 7.338 1.00 49.84 116 SER A N 1
ATOM 957 C CA . SER A 1 116 ? 16.270 9.216 8.366 1.00 49.84 116 SER A CA 1
ATOM 958 C C . SER A 1 116 ? 15.926 7.714 8.454 1.00 49.84 116 SER A C 1
ATOM 960 O O . SER A 1 116 ? 15.409 7.207 9.445 1.00 49.84 116 SER A O 1
ATOM 962 N N . GLU A 1 117 ? 16.343 6.931 7.454 1.00 59.38 117 GLU A N 1
ATOM 963 C CA . GLU A 1 117 ? 16.579 5.488 7.671 1.00 59.38 117 GLU A CA 1
ATOM 964 C C . GLU A 1 117 ? 18.068 5.123 7.762 1.00 59.38 117 GLU A C 1
ATOM 966 O O . GLU A 1 117 ? 18.404 3.960 8.003 1.00 59.38 117 GLU A O 1
ATOM 971 N N . ASP A 1 118 ? 18.970 6.092 7.597 1.00 57.12 118 ASP A N 1
ATOM 972 C CA . ASP A 1 118 ? 20.359 5.859 7.179 1.00 57.12 118 ASP A CA 1
ATOM 973 C C . ASP A 1 118 ? 21.149 4.882 8.065 1.00 57.12 118 ASP A C 1
ATOM 975 O O . ASP A 1 118 ? 21.999 4.147 7.558 1.00 57.12 118 ASP A O 1
ATOM 979 N N . ASN A 1 119 ? 20.779 4.727 9.340 1.00 61.88 119 ASN A N 1
ATOM 980 C CA . ASN A 1 119 ? 21.508 3.878 10.286 1.00 61.88 119 ASN A CA 1
ATOM 981 C C . ASN A 1 119 ? 20.939 2.472 10.552 1.00 61.88 119 ASN A C 1
ATOM 983 O O . ASN A 1 119 ? 21.646 1.664 11.165 1.00 61.88 119 ASN A O 1
ATOM 987 N N . LYS A 1 120 ? 19.725 2.139 10.092 1.00 74.19 120 LYS A N 1
ATOM 988 C CA . LYS A 1 120 ? 19.106 0.809 10.312 1.00 74.19 120 LYS A CA 1
ATOM 989 C C . LYS A 1 120 ? 19.414 -0.162 9.160 1.00 74.19 120 LYS A C 1
ATOM 991 O O . LYS A 1 120 ? 19.703 0.272 8.054 1.00 74.19 120 LYS A O 1
ATOM 996 N N . THR A 1 121 ? 19.375 -1.473 9.397 1.00 76.00 121 THR A N 1
ATOM 997 C CA . THR A 1 121 ? 19.467 -2.495 8.327 1.00 76.00 121 THR A CA 1
ATOM 998 C C . THR A 1 121 ? 18.093 -2.932 7.825 1.00 76.00 121 THR A C 1
ATOM 1000 O O . THR A 1 121 ? 17.970 -3.392 6.696 1.00 76.00 121 THR A O 1
ATOM 1003 N N . ARG A 1 122 ? 17.039 -2.735 8.626 1.00 83.44 122 ARG A N 1
ATOM 1004 C CA . ARG A 1 122 ? 15.644 -2.988 8.246 1.00 83.44 122 ARG A CA 1
ATOM 1005 C C . ARG A 1 122 ? 14.878 -1.670 8.097 1.00 83.44 122 ARG A C 1
ATOM 1007 O O . ARG A 1 122 ? 15.048 -0.800 8.957 1.00 83.44 122 ARG A O 1
ATOM 1014 N N . PRO A 1 123 ? 14.056 -1.516 7.044 1.00 85.88 123 PRO A N 1
ATOM 1015 C CA . PRO A 1 123 ? 13.135 -0.393 6.934 1.00 85.88 123 PRO A CA 1
ATOM 1016 C C . PRO A 1 123 ? 12.127 -0.381 8.082 1.00 85.88 123 PRO A C 1
ATOM 1018 O O . PRO A 1 123 ? 11.736 -1.430 8.600 1.00 85.88 123 PRO A O 1
ATOM 1021 N N . SER A 1 124 ? 11.683 0.813 8.446 1.00 89.81 124 SER A N 1
ATOM 1022 C CA . SER A 1 124 ? 10.529 1.013 9.323 1.00 89.81 124 SER A CA 1
ATOM 1023 C C . SER A 1 124 ? 9.227 0.562 8.649 1.00 89.81 124 SER A C 1
ATOM 1025 O O . SER A 1 124 ? 9.133 0.504 7.420 1.00 89.81 124 SER A O 1
ATOM 1027 N N . ALA A 1 125 ? 8.183 0.297 9.441 1.00 92.62 125 ALA A N 1
ATOM 1028 C CA . ALA A 1 125 ? 6.865 -0.018 8.888 1.00 92.62 125 ALA A CA 1
ATOM 1029 C C . ALA A 1 125 ? 6.318 1.125 8.014 1.00 92.62 125 ALA A C 1
ATOM 1031 O O . ALA A 1 125 ? 5.758 0.881 6.945 1.00 92.62 125 ALA A O 1
ATOM 1032 N N . TRP A 1 126 ? 6.566 2.373 8.421 1.00 91.38 126 TRP A N 1
ATOM 1033 C CA . TRP A 1 126 ? 6.245 3.559 7.632 1.00 91.38 126 TRP A CA 1
ATOM 1034 C C . TRP A 1 126 ? 6.939 3.564 6.261 1.00 91.38 126 TRP A C 1
ATOM 1036 O O . TRP A 1 126 ? 6.294 3.815 5.242 1.00 91.38 126 TRP A O 1
ATOM 1046 N N . ALA A 1 127 ? 8.232 3.236 6.203 1.00 90.19 127 ALA A N 1
ATOM 1047 C CA . ALA A 1 127 ? 8.966 3.202 4.939 1.00 90.19 127 ALA A CA 1
ATOM 1048 C C . ALA A 1 127 ? 8.515 2.078 3.998 1.00 90.19 127 ALA A C 1
ATOM 1050 O O . ALA A 1 127 ? 8.654 2.213 2.782 1.00 90.19 127 ALA A O 1
ATOM 1051 N N . LEU A 1 128 ? 7.965 0.983 4.534 1.00 92.31 128 LEU A N 1
ATOM 1052 C CA . LEU A 1 128 ? 7.327 -0.052 3.718 1.00 92.31 128 LEU A CA 1
ATOM 1053 C C . LEU A 1 128 ? 5.983 0.432 3.158 1.00 92.31 128 LEU A C 1
ATOM 1055 O O . LEU A 1 128 ? 5.716 0.226 1.977 1.00 92.31 128 LEU A O 1
ATOM 1059 N N . LEU A 1 129 ? 5.166 1.116 3.967 1.00 93.88 129 LEU A N 1
ATOM 1060 C CA . LEU A 1 129 ? 3.867 1.662 3.543 1.00 93.88 129 LEU A CA 1
ATOM 1061 C C . LEU A 1 129 ? 3.983 2.799 2.522 1.00 93.88 129 LEU A C 1
ATOM 1063 O O . LEU A 1 129 ? 3.104 2.947 1.679 1.00 93.88 129 LEU A O 1
ATOM 1067 N N . THR A 1 130 ? 5.068 3.570 2.565 1.00 91.75 130 THR A N 1
ATOM 1068 C CA . THR A 1 130 ? 5.367 4.660 1.613 1.00 91.75 130 THR A CA 1
ATOM 1069 C C . THR A 1 130 ? 6.421 4.290 0.586 1.00 91.75 130 THR A C 1
ATOM 1071 O O . THR A 1 130 ? 7.065 5.137 -0.042 1.00 91.75 130 THR A O 1
ATOM 1074 N N . ARG A 1 131 ? 6.645 2.990 0.406 1.00 90.12 131 ARG A N 1
ATOM 1075 C CA . ARG A 1 131 ? 7.533 2.520 -0.641 1.00 90.12 131 ARG A CA 1
ATOM 1076 C C . ARG A 1 131 ? 6.973 2.931 -2.002 1.00 90.12 131 ARG A C 1
ATOM 1078 O O . ARG A 1 131 ? 5.775 2.833 -2.240 1.00 90.12 131 ARG A O 1
ATOM 1085 N N . GLU A 1 132 ? 7.846 3.396 -2.887 1.00 90.19 132 GLU A N 1
ATOM 1086 C CA . GLU A 1 132 ? 7.461 3.714 -4.260 1.00 90.19 132 GLU A CA 1
ATOM 1087 C C . GLU A 1 132 ? 6.889 2.475 -4.953 1.00 90.19 132 GLU A C 1
ATOM 1089 O O . GLU A 1 132 ? 7.429 1.374 -4.816 1.00 90.19 132 GLU A O 1
ATOM 1094 N N . VAL A 1 133 ? 5.821 2.669 -5.725 1.00 92.19 133 VAL A N 1
ATOM 1095 C CA . VAL A 1 133 ? 5.004 1.579 -6.287 1.00 92.19 133 VAL A CA 1
ATOM 1096 C C . VAL A 1 133 ? 5.805 0.619 -7.171 1.00 92.19 133 VAL A C 1
ATOM 1098 O O . VAL A 1 133 ? 5.612 -0.591 -7.111 1.00 92.19 133 VAL A O 1
ATOM 1101 N N . TYR A 1 134 ? 6.794 1.138 -7.902 1.00 89.94 134 TYR A N 1
ATOM 1102 C CA . TYR A 1 134 ? 7.658 0.367 -8.802 1.00 89.94 134 TYR A CA 1
ATOM 1103 C C . TYR A 1 134 ? 8.718 -0.486 -8.098 1.00 89.94 134 TYR A C 1
ATOM 1105 O O . TYR A 1 134 ? 9.446 -1.236 -8.750 1.00 89.94 134 TYR A O 1
ATOM 1113 N N . PHE A 1 135 ? 8.808 -0.386 -6.774 1.00 90.56 135 PHE A N 1
ATOM 1114 C CA . PHE A 1 135 ? 9.589 -1.284 -5.934 1.00 90.56 135 PHE A CA 1
ATOM 1115 C C . PHE A 1 135 ? 8.708 -2.226 -5.095 1.00 90.56 135 PHE A C 1
ATOM 1117 O O . PHE A 1 135 ? 9.216 -2.854 -4.159 1.00 90.56 135 PHE A O 1
ATOM 1124 N N . GLY A 1 136 ? 7.410 -2.284 -5.397 1.00 93.25 136 GLY A N 1
ATOM 1125 C CA . GLY A 1 136 ? 6.389 -2.923 -4.581 1.00 93.25 136 GLY A CA 1
ATOM 1126 C C . GLY A 1 136 ? 5.926 -1.999 -3.458 1.00 93.25 136 GLY A C 1
ATOM 1127 O O . GLY A 1 136 ? 6.731 -1.339 -2.803 1.00 93.25 136 GLY A O 1
ATOM 1128 N N . ASN A 1 137 ? 4.618 -1.958 -3.224 1.00 96.25 137 ASN A N 1
ATOM 1129 C CA . ASN A 1 137 ? 4.016 -1.258 -2.095 1.00 96.25 137 ASN A CA 1
ATOM 1130 C C . ASN A 1 137 ? 2.855 -2.112 -1.557 1.00 96.25 137 ASN A C 1
ATOM 1132 O O . ASN A 1 137 ? 1.984 -2.469 -2.350 1.00 96.25 137 ASN A O 1
ATOM 1136 N N . PRO A 1 138 ? 2.795 -2.431 -0.250 1.00 97.75 138 PRO A N 1
ATOM 1137 C CA . PRO A 1 138 ? 1.762 -3.315 0.296 1.00 97.75 138 PRO A CA 1
ATOM 1138 C C . PRO A 1 138 ? 0.332 -2.835 0.019 1.00 97.75 138 PRO A C 1
ATOM 1140 O O . PRO A 1 138 ? -0.543 -3.642 -0.285 1.00 97.75 138 PRO A O 1
ATOM 1143 N N . VAL A 1 139 ? 0.101 -1.521 0.087 1.00 98.00 139 VAL A N 1
ATOM 1144 C CA . VAL A 1 139 ? -1.219 -0.918 -0.131 1.00 98.00 139 VAL A CA 1
ATOM 1145 C C . VAL A 1 139 ? -1.605 -1.008 -1.605 1.00 98.00 139 VAL A C 1
ATOM 1147 O O . VAL A 1 139 ? -2.722 -1.418 -1.905 1.00 98.00 139 VAL A O 1
ATOM 1150 N N . MET A 1 140 ? -0.682 -0.712 -2.529 1.00 97.19 140 MET A N 1
ATOM 1151 C CA . MET A 1 140 ? -0.964 -0.854 -3.965 1.00 97.19 140 MET A CA 1
ATOM 1152 C C . MET A 1 140 ? -1.113 -2.305 -4.408 1.00 97.19 140 MET A C 1
ATOM 1154 O O . MET A 1 140 ? -2.003 -2.583 -5.202 1.00 97.19 140 MET A O 1
ATOM 1158 N N . ILE A 1 141 ? -0.332 -3.235 -3.848 1.00 97.94 141 ILE A N 1
ATOM 1159 C CA . ILE A 1 141 ? -0.535 -4.676 -4.068 1.00 97.94 141 ILE A CA 1
ATOM 1160 C C . ILE A 1 141 ? -1.959 -5.059 -3.656 1.00 97.94 141 ILE A C 1
ATOM 1162 O O . ILE A 1 141 ? -2.620 -5.804 -4.368 1.00 97.94 141 ILE A O 1
ATOM 1166 N N . GLY A 1 142 ? -2.448 -4.530 -2.530 1.00 98.12 142 GLY A N 1
ATOM 1167 C CA . GLY A 1 142 ? -3.835 -4.701 -2.109 1.00 98.12 142 GLY A CA 1
ATOM 1168 C C . GLY A 1 142 ? -4.837 -4.096 -3.090 1.00 98.12 142 GLY A C 1
ATOM 1169 O O . GLY A 1 142 ? -5.804 -4.755 -3.468 1.00 98.12 142 GLY A O 1
ATOM 1170 N N . MET A 1 143 ? -4.591 -2.869 -3.549 1.00 97.44 143 MET A N 1
ATOM 1171 C CA . MET A 1 143 ? -5.461 -2.198 -4.516 1.00 97.44 143 MET A CA 1
ATOM 1172 C C . MET A 1 143 ? -5.536 -2.917 -5.859 1.00 97.44 143 MET A C 1
ATOM 1174 O O . MET A 1 143 ? -6.627 -3.006 -6.416 1.00 97.44 143 MET A O 1
ATOM 1178 N N . ASP A 1 144 ? -4.432 -3.482 -6.346 1.00 96.44 144 ASP A N 1
ATOM 1179 C CA . ASP A 1 144 ? -4.389 -4.256 -7.592 1.00 96.44 144 ASP A CA 1
ATOM 1180 C C . ASP A 1 144 ? -5.288 -5.509 -7.542 1.00 96.44 144 ASP A C 1
ATOM 1182 O O . ASP A 1 144 ? -5.693 -6.007 -8.592 1.00 96.44 144 ASP A O 1
ATOM 1186 N N . ARG A 1 145 ? -5.643 -6.001 -6.343 1.00 97.12 145 ARG A N 1
ATOM 1187 C CA . ARG A 1 145 ? -6.613 -7.102 -6.157 1.00 97.12 145 ARG A CA 1
ATOM 1188 C C . ARG A 1 145 ? -8.064 -6.632 -6.133 1.00 97.12 145 ARG A C 1
ATOM 1190 O O . ARG A 1 145 ? -8.963 -7.407 -6.437 1.00 97.12 145 ARG A O 1
ATOM 1197 N N . LEU A 1 146 ? -8.296 -5.377 -5.754 1.00 96.81 146 LEU A N 1
ATOM 1198 C CA . LEU A 1 146 ? -9.633 -4.799 -5.588 1.00 96.81 146 LEU A CA 1
ATOM 1199 C C . LEU A 1 146 ? -10.134 -4.071 -6.837 1.00 96.81 146 LEU A C 1
ATOM 1201 O O . LEU A 1 146 ? -11.346 -3.990 -7.049 1.00 96.81 146 LEU A O 1
ATOM 1205 N N . ALA A 1 147 ? -9.221 -3.484 -7.611 1.00 93.88 147 ALA A N 1
ATOM 1206 C CA . ALA A 1 147 ? -9.523 -2.739 -8.824 1.00 93.88 147 ALA A CA 1
ATOM 1207 C C . ALA A 1 147 ? -8.322 -2.716 -9.777 1.00 93.88 147 ALA A C 1
ATOM 1209 O O . ALA A 1 147 ? -7.196 -2.397 -9.385 1.00 93.88 147 ALA A O 1
ATOM 1210 N N . SER A 1 148 ? -8.602 -2.994 -11.049 1.00 90.69 148 SER A N 1
ATOM 1211 C CA . SER A 1 148 ? -7.690 -2.694 -12.157 1.00 90.69 148 SER A CA 1
ATOM 1212 C C . SER A 1 148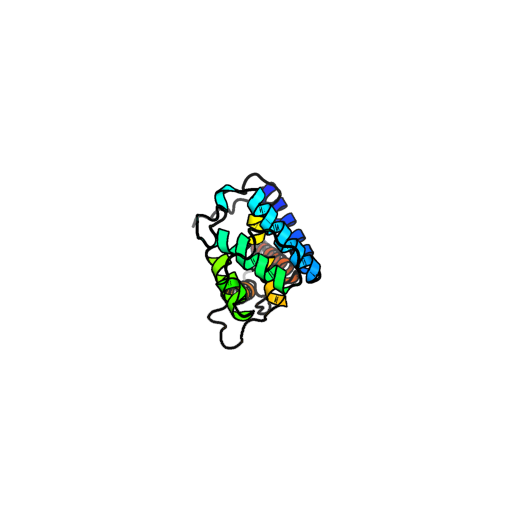 ? -7.809 -1.213 -12.541 1.00 90.69 148 SER A C 1
ATOM 1214 O O . SER A 1 148 ? -8.871 -0.635 -12.321 1.00 90.69 148 SER A O 1
ATOM 1216 N N . PRO A 1 149 ? -6.765 -0.588 -13.112 1.00 86.44 149 PRO A N 1
ATOM 1217 C CA . PRO A 1 149 ? -6.870 0.768 -13.645 1.00 86.44 149 PRO A CA 1
ATOM 1218 C C . PRO A 1 149 ? -7.963 0.848 -14.719 1.00 86.44 149 PRO A C 1
ATOM 1220 O O . PRO A 1 149 ? -8.088 -0.050 -15.555 1.00 86.44 149 PRO A O 1
ATOM 1223 N N . GLU A 1 150 ? -8.738 1.931 -14.724 1.00 80.88 150 GLU A N 1
ATOM 1224 C CA . GLU A 1 150 ? -9.731 2.176 -15.771 1.00 80.88 150 GLU A CA 1
ATOM 1225 C C . GLU A 1 150 ? -9.055 2.499 -17.113 1.00 80.88 150 GLU A C 1
ATOM 1227 O O . GLU A 1 150 ? -8.181 3.362 -17.203 1.00 80.88 150 GLU A O 1
ATOM 1232 N N . ALA A 1 151 ? -9.506 1.836 -18.184 1.00 64.94 151 ALA A N 1
ATOM 1233 C CA . ALA A 1 151 ? -8.943 1.976 -19.530 1.00 64.94 151 ALA A CA 1
ATOM 1234 C C . ALA A 1 151 ? -9.058 3.404 -20.099 1.00 64.94 151 ALA A C 1
ATOM 1236 O O . ALA A 1 151 ? -8.183 3.848 -20.838 1.00 64.94 151 ALA A O 1
ATOM 1237 N N . SER A 1 152 ? -10.117 4.137 -19.740 1.00 58.97 152 SER A N 1
ATOM 1238 C CA . SER A 1 152 ? -10.376 5.509 -20.201 1.00 58.97 152 SER A CA 1
ATOM 1239 C C . SER A 1 152 ? -9.688 6.590 -19.361 1.00 58.97 152 SER A C 1
ATOM 1241 O O . SER A 1 152 ? -9.788 7.769 -19.692 1.00 58.97 152 SER A O 1
ATOM 1243 N N . ILE A 1 153 ? -9.019 6.212 -18.266 1.00 51.78 153 ILE A N 1
ATOM 1244 C CA . ILE A 1 153 ? -8.497 7.120 -17.231 1.00 51.78 153 ILE A CA 1
ATOM 1245 C C . ILE A 1 153 ? -7.017 6.800 -16.913 1.00 51.78 153 ILE A C 1
ATOM 1247 O O . ILE A 1 153 ? -6.510 6.987 -15.807 1.00 51.78 153 ILE A O 1
ATOM 1251 N N . SER A 1 154 ? -6.236 6.398 -17.919 1.00 51.91 154 SER A N 1
ATOM 1252 C CA . SER A 1 154 ? -4.770 6.310 -17.775 1.00 51.91 154 SER A CA 1
ATOM 1253 C C . SER A 1 154 ? -4.112 7.647 -17.366 1.00 51.91 154 SER A C 1
ATOM 1255 O O . SER A 1 154 ? -2.955 7.671 -16.947 1.00 51.91 154 SER A O 1
ATOM 1257 N N . THR A 1 155 ? -4.848 8.763 -17.424 1.00 55.53 155 THR A N 1
ATOM 1258 C CA . THR A 1 155 ? -4.430 10.094 -16.967 1.00 55.53 155 THR A CA 1
ATOM 1259 C C . THR A 1 155 ? -4.533 10.335 -15.457 1.00 55.53 155 THR A C 1
ATOM 1261 O O . THR A 1 155 ? -3.757 11.157 -14.967 1.00 55.53 155 THR A O 1
ATOM 1264 N N . TYR A 1 156 ? -5.428 9.666 -14.711 1.00 69.06 156 TYR A N 1
ATOM 1265 C CA . TYR A 1 156 ? -5.629 9.954 -13.273 1.00 69.06 156 TYR A CA 1
ATOM 1266 C C . TYR A 1 156 ? -5.074 8.885 -12.322 1.00 69.06 156 TYR A C 1
ATOM 1268 O O . TYR A 1 156 ? -4.775 9.211 -11.172 1.00 69.06 156 TYR A O 1
ATOM 1276 N N . ASP A 1 157 ? -4.844 7.650 -12.783 1.00 87.81 157 ASP A N 1
ATOM 1277 C CA . ASP A 1 157 ? -4.155 6.643 -11.970 1.00 87.81 157 ASP A CA 1
ATOM 1278 C C . ASP A 1 157 ? -2.636 6.881 -11.987 1.00 87.81 157 ASP A C 1
ATOM 1280 O O . ASP A 1 157 ? -1.883 6.345 -12.809 1.00 87.81 157 ASP A O 1
ATOM 1284 N N . ILE A 1 158 ? -2.179 7.712 -11.048 1.00 88.56 158 ILE A N 1
ATOM 1285 C CA . ILE A 1 158 ? -0.765 8.078 -10.902 1.00 88.56 158 ILE A CA 1
ATOM 1286 C C . ILE A 1 158 ? 0.112 6.838 -10.672 1.00 88.56 158 ILE A C 1
ATOM 1288 O O . ILE A 1 158 ? 1.246 6.794 -11.157 1.00 88.56 158 ILE A O 1
ATOM 1292 N N . ALA A 1 159 ? -0.387 5.824 -9.960 1.00 90.25 159 ALA A N 1
ATOM 1293 C CA . ALA A 1 159 ? 0.389 4.627 -9.657 1.00 90.25 159 ALA A CA 1
ATOM 1294 C C . ALA A 1 159 ? 0.600 3.771 -10.913 1.00 90.25 159 ALA A C 1
ATOM 1296 O O . ALA A 1 159 ? 1.742 3.419 -11.222 1.00 90.25 159 ALA A O 1
ATOM 1297 N N . ALA A 1 160 ? -0.468 3.503 -11.670 1.00 91.19 160 ALA A N 1
ATOM 1298 C CA . ALA A 1 160 ? -0.385 2.772 -12.934 1.00 91.19 160 ALA A CA 1
ATOM 1299 C C . ALA A 1 160 ? 0.482 3.512 -13.961 1.00 91.19 160 ALA A C 1
ATOM 1301 O O . ALA A 1 160 ? 1.335 2.898 -14.603 1.00 91.19 160 ALA A O 1
ATOM 1302 N N . ARG A 1 161 ? 0.329 4.838 -14.074 1.00 89.75 161 ARG A N 1
ATOM 1303 C CA . ARG A 1 161 ? 1.155 5.661 -14.967 1.00 89.75 161 ARG A CA 1
ATOM 1304 C C . ARG A 1 161 ? 2.643 5.559 -14.623 1.00 89.75 161 ARG A C 1
ATOM 1306 O O . ARG A 1 161 ? 3.452 5.335 -15.519 1.00 89.75 161 ARG A O 1
ATOM 1313 N N . ARG A 1 162 ? 3.007 5.676 -13.340 1.00 89.12 162 ARG A N 1
ATOM 1314 C CA . ARG A 1 162 ? 4.402 5.505 -12.892 1.00 89.12 162 ARG A CA 1
ATOM 1315 C C . ARG A 1 162 ? 4.926 4.101 -13.196 1.00 89.12 162 ARG A C 1
ATOM 1317 O O . ARG A 1 162 ? 6.080 3.962 -13.588 1.00 89.12 162 ARG A O 1
ATOM 1324 N N . MET A 1 163 ? 4.102 3.066 -13.027 1.00 90.94 163 MET A N 1
ATOM 1325 C CA . MET A 1 163 ? 4.485 1.692 -13.368 1.00 90.94 163 MET A CA 1
ATOM 1326 C C . MET A 1 163 ? 4.783 1.534 -14.862 1.00 90.94 163 MET A C 1
ATOM 1328 O O . MET A 1 163 ? 5.840 1.001 -15.197 1.00 90.94 163 MET A O 1
ATOM 1332 N N . LEU A 1 164 ? 3.916 2.062 -15.731 1.00 90.38 164 LEU A N 1
ATOM 1333 C CA . LEU A 1 164 ? 4.083 2.024 -17.189 1.00 90.38 164 LEU A CA 1
ATOM 1334 C C . LEU A 1 164 ? 5.321 2.803 -17.656 1.00 90.38 164 LEU A C 1
ATOM 1336 O O . LEU A 1 164 ? 6.080 2.337 -18.505 1.00 90.38 164 LEU A O 1
ATOM 1340 N N . GLU A 1 165 ? 5.556 3.982 -17.078 1.00 89.19 165 GLU A N 1
ATOM 1341 C CA . GLU A 1 165 ? 6.742 4.789 -17.370 1.00 89.19 165 GLU A CA 1
ATOM 1342 C C . GLU A 1 165 ? 8.022 4.037 -16.982 1.00 89.19 165 GLU A C 1
ATOM 1344 O O . GLU A 1 165 ? 8.939 3.881 -17.791 1.00 89.19 165 GLU A O 1
ATOM 1349 N N . ILE A 1 166 ? 8.072 3.491 -15.764 1.00 88.81 166 ILE A N 1
ATOM 1350 C CA . ILE A 1 166 ? 9.247 2.763 -15.283 1.00 88.81 166 ILE A CA 1
ATOM 1351 C C . ILE A 1 166 ? 9.444 1.441 -16.032 1.00 88.81 166 ILE A C 1
ATOM 1353 O O . ILE A 1 166 ? 10.593 1.071 -16.277 1.00 88.81 166 ILE A O 1
ATOM 1357 N N . SER A 1 167 ? 8.380 0.725 -16.407 1.00 87.00 167 SER A N 1
ATOM 1358 C CA . SER A 1 167 ? 8.506 -0.507 -17.197 1.00 87.00 167 SER A CA 1
ATOM 1359 C C . SER A 1 167 ? 9.122 -0.204 -18.559 1.00 87.00 167 SER A C 1
ATOM 1361 O O . SER A 1 167 ? 10.080 -0.870 -18.948 1.00 87.00 167 SER A O 1
ATOM 1363 N N . SER A 1 168 ? 8.664 0.870 -19.213 1.00 86.88 168 SER A N 1
ATOM 1364 C CA . SER A 1 168 ? 9.221 1.342 -20.483 1.00 86.88 168 SER A CA 1
ATOM 1365 C C . SER A 1 168 ? 10.695 1.721 -20.347 1.00 86.88 168 SER A C 1
ATOM 1367 O O . SER A 1 168 ? 11.520 1.264 -21.135 1.00 86.88 168 SER A O 1
ATOM 1369 N N . VAL A 1 169 ? 11.055 2.512 -19.330 1.00 85.62 169 VAL A N 1
ATOM 1370 C CA . VAL A 1 169 ? 12.454 2.918 -19.084 1.00 85.62 169 VAL A CA 1
ATOM 1371 C C . VAL A 1 169 ? 13.349 1.713 -18.783 1.00 85.62 169 VAL A C 1
ATOM 1373 O O . VAL A 1 169 ? 14.536 1.719 -19.102 1.00 85.62 169 VAL A O 1
ATOM 1376 N N . ARG A 1 170 ? 12.796 0.661 -18.173 1.00 82.38 170 ARG A N 1
ATOM 1377 C CA . ARG A 1 170 ? 13.523 -0.578 -17.875 1.00 82.38 170 ARG A CA 1
ATOM 1378 C C . ARG A 1 170 ? 13.554 -1.565 -19.043 1.00 82.38 170 ARG A C 1
ATOM 1380 O O . ARG A 1 170 ? 14.165 -2.613 -18.863 1.00 82.38 170 ARG A O 1
ATOM 1387 N N . GLY A 1 171 ? 12.933 -1.269 -20.187 1.00 83.69 171 GLY A N 1
ATOM 1388 C CA . GLY A 1 171 ? 12.841 -2.201 -21.317 1.00 83.69 171 GLY A CA 1
ATOM 1389 C C . GLY A 1 171 ? 12.054 -3.472 -20.983 1.00 83.69 171 GLY A C 1
ATOM 1390 O O . GLY A 1 171 ? 12.407 -4.551 -21.450 1.00 83.69 171 GLY A O 1
ATOM 1391 N N . LEU A 1 172 ? 11.054 -3.357 -20.108 1.00 84.88 172 LEU A N 1
ATOM 1392 C CA . LEU A 1 172 ? 10.142 -4.440 -19.741 1.00 84.88 172 LEU A CA 1
ATOM 1393 C C . LEU A 1 172 ? 8.829 -4.287 -20.502 1.00 84.88 172 LEU A C 1
ATOM 1395 O O . LEU A 1 172 ? 8.452 -3.168 -20.862 1.00 84.88 172 LEU A O 1
ATOM 1399 N N . ASP A 1 173 ? 8.104 -5.394 -20.660 1.00 86.69 173 ASP A N 1
ATOM 1400 C CA . ASP A 1 173 ? 6.739 -5.354 -21.177 1.00 86.69 173 ASP A CA 1
ATOM 1401 C C . ASP A 1 173 ? 5.893 -4.362 -20.356 1.00 86.69 173 ASP A C 1
ATOM 1403 O O . ASP A 1 173 ? 5.959 -4.376 -19.116 1.00 86.69 173 ASP A O 1
ATOM 1407 N N . PRO A 1 174 ? 5.116 -3.476 -21.011 1.00 87.50 174 PRO A N 1
ATOM 1408 C CA . PRO A 1 174 ? 4.300 -2.494 -20.316 1.00 87.50 174 PRO A CA 1
ATOM 1409 C C . PRO A 1 174 ? 3.369 -3.144 -19.290 1.00 87.50 174 PRO A C 1
ATOM 1411 O O . PRO A 1 174 ? 2.515 -3.962 -19.627 1.00 87.50 174 PRO A O 1
ATOM 1414 N N . THR A 1 175 ? 3.508 -2.747 -18.026 1.00 89.44 175 THR A N 1
ATOM 1415 C CA . THR A 1 175 ? 2.653 -3.220 -16.934 1.00 89.44 175 THR A CA 1
ATOM 1416 C C . THR A 1 175 ? 2.254 -2.068 -16.025 1.00 89.44 175 THR A C 1
ATOM 1418 O O . THR A 1 175 ? 3.042 -1.169 -15.742 1.00 89.44 175 THR A O 1
ATOM 1421 N N . TRP A 1 176 ? 1.013 -2.107 -15.548 1.00 90.44 176 TRP A N 1
ATOM 1422 C CA . TRP A 1 176 ? 0.442 -1.132 -14.617 1.00 90.44 176 TRP A CA 1
ATOM 1423 C C . TRP A 1 176 ? 0.510 -1.584 -13.153 1.00 90.44 176 TRP A C 1
ATOM 1425 O O . TRP A 1 176 ? 0.212 -0.797 -12.256 1.00 90.44 176 TRP A O 1
ATOM 1435 N N . ARG A 1 177 ? 0.900 -2.839 -12.905 1.00 91.75 177 ARG A N 1
ATOM 1436 C CA . ARG A 1 177 ? 1.042 -3.421 -11.565 1.00 91.75 177 ARG A CA 1
ATOM 1437 C C . ARG A 1 177 ? 2.453 -3.909 -11.327 1.00 91.75 177 ARG A C 1
ATOM 1439 O O . ARG A 1 177 ? 3.131 -4.375 -12.248 1.00 91.75 177 ARG A O 1
ATOM 1446 N N . TRP A 1 178 ? 2.872 -3.840 -10.072 1.00 94.12 178 TRP A N 1
ATOM 1447 C CA . TRP A 1 178 ? 4.122 -4.447 -9.651 1.00 94.12 178 TRP A CA 1
ATOM 1448 C C . TRP A 1 178 ? 3.937 -5.954 -9.463 1.00 94.12 178 TRP A C 1
ATOM 1450 O O . TRP A 1 178 ? 2.955 -6.405 -8.874 1.00 94.12 178 TRP A O 1
ATOM 1460 N N . THR A 1 179 ? 4.914 -6.724 -9.927 1.00 92.06 179 THR A N 1
ATOM 1461 C CA . THR A 1 179 ? 5.033 -8.160 -9.667 1.00 92.06 179 THR A CA 1
ATOM 1462 C C . THR A 1 179 ? 6.485 -8.486 -9.294 1.00 92.06 179 THR A C 1
ATOM 1464 O O . THR A 1 179 ? 7.382 -7.684 -9.585 1.00 92.06 179 THR A O 1
ATOM 1467 N N . PRO A 1 180 ? 6.765 -9.635 -8.652 1.00 91.69 180 PRO A N 1
ATOM 1468 C CA . PRO A 1 180 ? 8.130 -10.039 -8.303 1.00 91.69 180 PRO A CA 1
ATOM 1469 C C . PRO A 1 180 ? 9.127 -9.997 -9.474 1.00 91.69 180 PRO A C 1
ATOM 1471 O O . PRO A 1 180 ? 10.292 -9.632 -9.286 1.00 91.69 180 PRO A O 1
ATOM 1474 N N . GLU A 1 181 ? 8.674 -10.297 -10.692 1.00 84.75 181 GLU A N 1
ATOM 1475 C CA . GLU A 1 181 ? 9.482 -10.285 -11.919 1.00 84.75 181 GLU A CA 1
ATOM 1476 C C . GLU A 1 181 ? 10.040 -8.887 -12.227 1.00 84.75 181 GLU A C 1
ATOM 1478 O O . GLU A 1 181 ? 11.149 -8.755 -12.752 1.00 84.75 181 GLU A O 1
ATOM 1483 N N . PHE A 1 182 ? 9.323 -7.835 -11.821 1.00 81.88 182 PHE A N 1
ATOM 1484 C CA . PHE A 1 182 ? 9.717 -6.442 -12.030 1.00 81.88 182 PHE A CA 1
ATOM 1485 C C . PHE A 1 182 ? 11.019 -6.079 -11.303 1.00 81.88 182 PHE A C 1
ATOM 1487 O O . PHE A 1 182 ? 11.803 -5.241 -11.766 1.00 81.88 182 PHE A O 1
ATOM 1494 N N . GLU A 1 183 ? 11.276 -6.725 -10.164 1.00 77.00 183 GLU A N 1
ATOM 1495 C CA . GLU A 1 183 ? 12.503 -6.528 -9.398 1.00 77.00 183 GLU A CA 1
ATOM 1496 C C . GLU A 1 183 ? 13.654 -7.374 -9.968 1.00 77.00 183 GLU A C 1
ATOM 1498 O O . GLU A 1 183 ? 14.782 -6.884 -10.055 1.00 77.00 183 GLU A O 1
ATOM 1503 N N . ILE A 1 184 ? 13.374 -8.596 -10.434 1.00 69.38 184 ILE A N 1
ATOM 1504 C CA . ILE A 1 184 ? 14.366 -9.516 -11.025 1.00 69.38 184 ILE A CA 1
ATOM 1505 C C . ILE A 1 184 ? 14.909 -8.967 -12.352 1.00 69.38 184 ILE A C 1
ATOM 1507 O O . ILE A 1 184 ? 16.124 -8.962 -12.583 1.00 69.38 184 ILE A O 1
ATOM 1511 N N . ALA A 1 185 ? 14.031 -8.440 -13.205 1.00 60.94 185 ALA A N 1
ATOM 1512 C CA . ALA A 1 185 ? 14.424 -7.905 -14.505 1.00 60.94 185 ALA A CA 1
ATOM 1513 C C . ALA A 1 185 ? 15.231 -6.596 -14.380 1.00 60.94 185 ALA A C 1
ATOM 1515 O O . ALA A 1 185 ? 16.173 -6.353 -15.137 1.00 60.94 185 ALA A O 1
ATOM 1516 N N . SER A 1 186 ? 14.959 -5.796 -13.341 1.00 59.72 186 SER A N 1
ATOM 1517 C CA . SER A 1 186 ? 15.745 -4.593 -13.030 1.00 59.72 186 SER A CA 1
ATOM 1518 C C . SER A 1 186 ? 17.204 -4.889 -12.650 1.00 59.72 186 SER A C 1
ATOM 1520 O O . SER A 1 186 ? 18.072 -4.025 -12.797 1.00 59.72 186 SER A O 1
ATOM 1522 N N . GLN A 1 187 ? 17.482 -6.099 -12.155 1.00 59.44 187 GLN A N 1
ATOM 1523 C CA . GLN A 1 187 ? 18.833 -6.546 -11.820 1.00 59.44 187 GLN A CA 1
ATOM 1524 C C . GLN A 1 187 ? 19.571 -7.036 -13.069 1.00 59.44 187 GLN A C 1
ATOM 1526 O O . GLN A 1 187 ? 20.714 -6.642 -13.276 1.00 59.44 187 GLN A O 1
ATOM 1531 N N . HIS A 1 188 ? 18.896 -7.793 -13.940 1.00 56.09 188 HIS A N 1
ATOM 1532 C CA . HIS A 1 188 ? 19.472 -8.287 -15.196 1.00 56.09 188 HIS A CA 1
ATOM 1533 C C . HIS A 1 188 ? 19.877 -7.159 -16.151 1.00 56.09 188 HIS A C 1
ATOM 1535 O O . HIS A 1 188 ? 20.980 -7.185 -16.695 1.00 56.09 188 HIS A O 1
ATOM 1541 N N . ASN A 1 189 ? 19.037 -6.130 -16.307 1.00 54.62 189 ASN A N 1
ATOM 1542 C CA . ASN A 1 189 ? 19.366 -5.012 -17.198 1.00 54.62 189 ASN A CA 1
ATOM 1543 C C . ASN A 1 189 ? 20.511 -4.144 -16.653 1.00 54.62 189 ASN A C 1
ATOM 1545 O O . ASN A 1 189 ? 21.295 -3.622 -17.436 1.00 54.62 189 ASN A O 1
ATOM 1549 N N . ARG A 1 190 ? 20.690 -4.060 -15.325 1.00 53.22 190 ARG A N 1
ATOM 1550 C CA . ARG A 1 190 ? 21.870 -3.403 -14.734 1.00 53.22 190 ARG A CA 1
ATOM 1551 C C . ARG A 1 190 ? 23.161 -4.185 -14.962 1.00 53.22 190 ARG A C 1
ATOM 1553 O O . ARG A 1 190 ? 24.182 -3.551 -15.201 1.00 53.22 190 ARG A O 1
ATOM 1560 N N . SER A 1 191 ? 23.125 -5.516 -14.888 1.00 49.72 191 SER A N 1
ATOM 1561 C CA . SER A 1 191 ? 24.304 -6.351 -15.155 1.00 49.72 191 SER A CA 1
ATOM 1562 C C . SER A 1 191 ? 24.753 -6.233 -16.614 1.00 49.72 191 SER A C 1
ATOM 1564 O O . SER A 1 191 ? 25.930 -5.997 -16.862 1.00 49.72 191 SER A O 1
ATOM 1566 N N . LYS A 1 192 ? 23.808 -6.250 -17.567 1.00 47.97 192 LYS A N 1
ATOM 1567 C CA . LYS A 1 192 ? 24.108 -6.058 -18.997 1.00 47.97 192 LYS A CA 1
ATOM 1568 C C . LYS A 1 192 ? 24.703 -4.682 -19.309 1.00 47.97 192 LYS A C 1
ATOM 1570 O O . LYS A 1 192 ? 25.638 -4.590 -20.091 1.00 47.97 192 LYS A O 1
ATOM 1575 N N . SER A 1 193 ? 24.206 -3.608 -18.687 1.00 45.41 193 SER A N 1
ATOM 1576 C CA . SER A 1 193 ? 24.774 -2.266 -18.894 1.00 45.41 193 SER A CA 1
ATOM 1577 C C . SER A 1 193 ? 26.198 -2.114 -18.350 1.00 45.41 193 SER A C 1
ATOM 1579 O O . SER A 1 193 ? 26.926 -1.273 -18.858 1.00 45.41 193 SER A O 1
ATOM 1581 N N . ILE A 1 194 ? 26.588 -2.897 -17.336 1.00 44.03 194 ILE A N 1
ATOM 1582 C CA . ILE A 1 194 ? 27.954 -2.896 -16.788 1.00 44.03 194 ILE A CA 1
ATOM 1583 C C . ILE A 1 194 ? 28.895 -3.722 -17.677 1.00 44.03 194 ILE A C 1
ATOM 1585 O O . ILE A 1 194 ? 30.039 -3.326 -17.877 1.00 44.03 194 ILE A O 1
ATOM 1589 N N . GLU A 1 195 ? 28.416 -4.833 -18.241 1.00 40.94 195 GLU A N 1
ATOM 1590 C CA . GLU A 1 195 ? 29.191 -5.661 -19.176 1.00 40.94 195 GLU A CA 1
ATOM 1591 C C . GLU A 1 195 ? 29.497 -4.924 -20.488 1.00 40.94 195 GLU A C 1
ATOM 1593 O O . GLU A 1 195 ? 30.638 -4.946 -20.930 1.00 40.94 195 GLU A O 1
ATOM 1598 N N . ILE A 1 196 ? 28.538 -4.173 -21.047 1.00 46.88 196 ILE A N 1
ATOM 1599 C CA . ILE A 1 196 ? 28.751 -3.383 -22.278 1.00 46.88 196 ILE A CA 1
ATOM 1600 C C . ILE A 1 196 ? 29.765 -2.242 -22.062 1.00 46.88 196 ILE A C 1
ATOM 1602 O O . ILE A 1 196 ? 30.441 -1.833 -22.997 1.00 46.88 196 ILE A O 1
ATOM 1606 N N . THR A 1 197 ? 29.909 -1.729 -20.835 1.00 41.59 197 THR A N 1
ATOM 1607 C CA . THR A 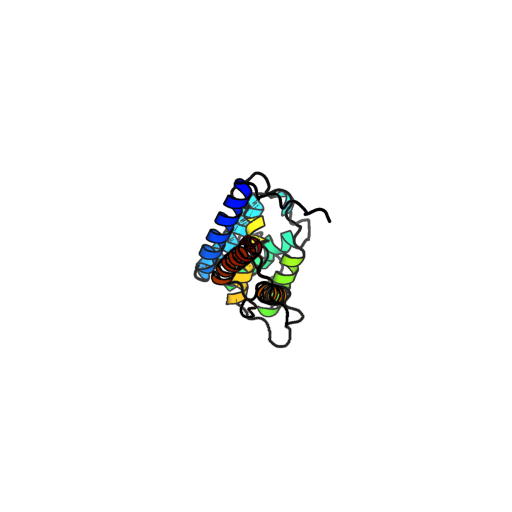1 197 ? 30.901 -0.685 -20.510 1.00 41.59 197 THR A CA 1
ATOM 1608 C C . THR A 1 197 ? 32.288 -1.215 -20.147 1.00 41.59 197 THR A C 1
ATOM 1610 O O . THR A 1 197 ? 33.192 -0.410 -19.965 1.00 41.59 197 THR A O 1
ATOM 1613 N N . ASN A 1 198 ? 32.461 -2.533 -20.007 1.00 43.19 198 ASN A N 1
ATOM 1614 C CA . ASN A 1 198 ? 33.768 -3.149 -19.748 1.00 43.19 198 ASN A CA 1
ATOM 1615 C C . ASN A 1 198 ? 34.418 -3.710 -21.021 1.00 43.19 198 ASN A C 1
ATOM 1617 O O . ASN A 1 198 ? 35.535 -4.216 -20.948 1.00 43.19 198 ASN A O 1
ATOM 1621 N N . ASP A 1 199 ? 33.747 -3.600 -22.169 1.00 43.91 199 ASP A N 1
ATOM 1622 C CA . ASP A 1 199 ? 34.297 -3.931 -23.483 1.00 43.91 199 ASP A CA 1
ATOM 1623 C C . ASP A 1 199 ? 35.063 -2.719 -24.051 1.00 43.91 199 ASP A C 1
ATOM 1625 O O . ASP A 1 199 ? 34.819 -2.240 -25.158 1.00 43.91 199 ASP A O 1
ATOM 1629 N N . ASP A 1 200 ? 35.988 -2.177 -23.248 1.00 46.66 200 ASP A N 1
ATOM 1630 C CA . ASP A 1 200 ? 37.083 -1.356 -23.763 1.00 46.66 200 ASP A CA 1
ATOM 1631 C C . ASP A 1 200 ? 38.059 -2.322 -24.436 1.00 46.66 200 ASP A C 1
ATOM 1633 O O . ASP A 1 200 ? 39.058 -2.753 -23.849 1.00 46.66 200 ASP A O 1
ATOM 1637 N N . GLY A 1 201 ? 37.700 -2.698 -25.665 1.00 45.69 201 GLY A N 1
ATOM 1638 C CA . GLY A 1 201 ? 38.496 -3.507 -26.569 1.00 45.69 201 GLY A CA 1
ATOM 1639 C C . GLY A 1 201 ? 39.929 -2.994 -26.635 1.00 45.69 201 GLY A C 1
ATOM 1640 O O . GLY A 1 201 ? 40.241 -2.015 -27.313 1.00 45.69 201 GLY A O 1
ATOM 1641 N N . LYS A 1 202 ? 40.808 -3.692 -25.924 1.00 46.81 202 LYS A N 1
ATOM 1642 C CA . LYS A 1 202 ? 42.219 -3.782 -26.252 1.00 46.81 202 LYS A CA 1
ATOM 1643 C C . LYS A 1 202 ? 42.438 -5.153 -26.850 1.00 46.81 202 LYS A C 1
ATOM 1645 O O . LYS A 1 202 ? 42.691 -6.089 -26.109 1.00 46.81 202 LYS A O 1
ATOM 1650 N N . ASP A 1 203 ? 42.368 -5.204 -28.169 1.00 40.56 203 ASP A N 1
ATOM 1651 C CA . ASP A 1 203 ? 43.273 -6.027 -28.951 1.00 40.56 203 ASP A CA 1
ATOM 1652 C C . ASP A 1 203 ? 43.831 -5.129 -30.063 1.00 40.56 203 ASP A C 1
ATOM 1654 O O . ASP A 1 203 ? 43.103 -4.601 -30.907 1.00 40.56 203 ASP A O 1
ATOM 1658 N N . ASP A 1 204 ? 45.135 -4.874 -29.961 1.00 41.06 204 ASP A N 1
ATOM 1659 C CA . ASP A 1 204 ? 45.981 -4.312 -31.007 1.00 41.06 204 ASP A CA 1
ATOM 1660 C C . ASP A 1 204 ? 45.938 -5.221 -32.249 1.00 41.06 204 ASP A C 1
ATOM 1662 O O . ASP A 1 204 ? 45.983 -6.438 -32.118 1.00 41.06 204 ASP A O 1
ATOM 1666 N N . GLU A 1 205 ? 45.918 -4.646 -33.455 1.00 33.81 205 GLU A N 1
ATOM 1667 C CA . GLU A 1 205 ? 47.022 -4.795 -34.418 1.00 33.81 205 GLU A CA 1
ATOM 1668 C C . GLU A 1 205 ? 46.712 -4.110 -35.761 1.00 33.81 205 GLU A C 1
ATOM 1670 O O . GLU A 1 205 ? 45.715 -4.337 -36.446 1.00 33.81 205 GLU A O 1
ATOM 1675 N N . THR A 1 206 ? 47.648 -3.249 -36.142 1.00 39.44 206 THR A N 1
ATOM 1676 C CA . THR A 1 206 ? 47.868 -2.680 -37.469 1.00 39.44 206 THR A CA 1
ATOM 1677 C C . THR A 1 206 ? 47.836 -3.715 -38.597 1.00 39.44 206 THR A C 1
ATOM 1679 O O . THR A 1 206 ? 48.635 -4.647 -38.600 1.00 39.44 206 THR A O 1
ATOM 1682 N N . SER A 1 207 ? 47.073 -3.442 -39.659 1.00 31.81 207 SER A N 1
ATOM 1683 C CA . SER A 1 207 ? 47.448 -3.869 -41.012 1.00 31.81 207 SER A CA 1
ATOM 1684 C C . SER A 1 207 ? 46.978 -2.864 -42.062 1.00 31.81 207 SER A C 1
ATOM 1686 O O . SER A 1 207 ? 45.790 -2.671 -42.314 1.00 31.81 207 SER A O 1
ATOM 1688 N N . PHE A 1 208 ? 47.966 -2.193 -42.649 1.00 33.94 208 PHE A N 1
ATOM 1689 C CA . PHE A 1 208 ? 47.878 -1.476 -43.912 1.00 33.94 208 PHE A CA 1
ATOM 1690 C C . PHE A 1 208 ? 47.450 -2.431 -45.030 1.00 33.94 208 PHE A C 1
ATOM 1692 O O . PHE A 1 208 ? 48.078 -3.470 -45.196 1.00 33.94 208 PHE A O 1
ATOM 1699 N N . CYS A 1 209 ? 46.520 -2.008 -45.887 1.00 30.27 209 CYS A N 1
ATOM 1700 C CA . CYS A 1 209 ? 46.582 -2.285 -47.325 1.00 30.27 209 CYS A CA 1
ATOM 1701 C C . CYS A 1 209 ? 45.762 -1.242 -48.095 1.00 30.27 209 CYS A C 1
ATOM 1703 O O . CYS A 1 209 ? 44.535 -1.229 -48.055 1.00 30.27 209 CYS A O 1
ATOM 1705 N N . LEU A 1 210 ? 46.486 -0.368 -48.797 1.00 34.41 210 LEU A N 1
ATOM 1706 C CA . LEU A 1 210 ? 45.990 0.453 -49.897 1.00 34.41 210 LEU A CA 1
ATOM 1707 C C . LEU A 1 210 ? 45.525 -0.444 -51.052 1.00 34.41 210 LEU A C 1
ATOM 1709 O O . LEU A 1 210 ? 46.262 -1.354 -51.437 1.00 34.41 210 LEU A O 1
ATOM 1713 N N . ARG A 1 211 ? 44.391 -0.097 -51.665 1.00 40.72 211 ARG A N 1
ATOM 1714 C CA . ARG A 1 211 ? 44.242 0.064 -53.119 1.00 40.72 211 ARG A CA 1
ATOM 1715 C C . ARG A 1 211 ? 43.098 1.020 -53.417 1.00 40.72 211 ARG A C 1
ATOM 1717 O O . ARG A 1 211 ? 42.035 0.861 -52.783 1.00 40.72 211 ARG A O 1
#

Radius of gyration: 21.47 Å; chains: 1; bounding box: 66×32×71 Å

Organism: NCBI:txid3067653

Foldseek 3Di:
DDPPPPPDDDPLRVLQLVQLLVVLQVLLPDQLLVLLVLLLVLLVQLCVVCVVVQPPVDDDLLNCLSAALSNLLSVLSPDDDDDPSHNPDPVNNPDQLQRSQLSLLVSLVRPDPDDDPNPHSHDHSSCLCSPQQLSHHSSQSSSVVRDDHDPVPCPRNNQQVVQQVVCVVLVHDGGSHDDSVSVVSSVVSVVVVVVVVVPPDPDDDDDDDDD

Sequence (211 aa):
MTFKQLWPLSPKAKERRKWSQAEMIRIFALPDRWLAQEILRLCRQARTDQPERFDLRIMNYDIALVTNVAPEVAKRLGANKFTQNERLDVDVIRLSNQRLRDYVGNCLSNCSLRTSEDNKTRPSAWALLTREVYFGNPVMIGMDRLASPEASISTYDIAARRMLEISSVRGLDPTWRWTPEFEIASQHNRSKSIEITNDDGKDDETSFCLR

Secondary structure (DSSP, 8-state):
------PPPPHHHHHHHHHHHHHHHHHHTS-HHHHHHHHHHHHHHHHHH-GGGG-TTS--HHHHIIIIIHHHHHHHTT-----TTSS--HHHHHS-HHHHHHHHHHHHHHSPP----TT-SS--HHHHHT--GGG--HHHHHHHHH-PPPTT-TTT-HHHHHHHHHHHHTTPPP-SS--HHHHHHHHHHHHHHHHHTS-------------